Protein AF-A0A445MY16-F1 (afdb_monomer_lite)

InterPro domains:
  IPR006531 Gp5/Type VI secretion system Vgr protein, OB-fold domain [PF04717] (22-98)

Foldseek 3Di:
DVVVVVVVVCVLCVQFAADWAKWFFAAQPDPVPQLWTWIDGCVRQRDDPVSTADGAHEPFPDDDDPPDGDRDRDDGGFIWIWGADSRDRNHIHTYDGAADCDPRRDDDPQQVDDDPDQPAPPQVLVVLPDDDPVSCVVCVVPVPDGNGHDRQKDFPDADPLGFTWIFGPGAQFTKTWTADSLGWIWIWDWHWHNVLCVVPPPPCVVPDVVVPRGDDLPPTTVVSWIKTWTADSLRFIWMWIGHVLWTKTKGKDAGNVNQWIWIWMQTRRVLFGKTKTADTVNLWIWIQTPRQQFGKTWGAHNLGWIWIQTPHPLAGKTWTADSLGFIFICGPNVRDTDGGDPPDDDDDD

Structure (mmCIF, N/CA/C/O backbone):
data_AF-A0A445MY16-F1
#
_entry.id   AF-A0A445MY16-F1
#
loop_
_atom_site.group_PDB
_atom_site.id
_atom_site.type_symbol
_atom_site.label_atom_id
_atom_site.label_alt_id
_atom_site.label_comp_id
_atom_site.label_asym_id
_atom_site.label_entity_id
_atom_site.label_seq_id
_atom_site.pdbx_PDB_ins_code
_atom_site.Cartn_x
_atom_site.Cartn_y
_atom_site.Cartn_z
_atom_site.occupancy
_atom_site.B_iso_or_equiv
_atom_site.auth_seq_id
_atom_site.auth_comp_id
_atom_site.auth_asym_id
_atom_site.auth_atom_id
_atom_site.pdbx_PDB_model_num
ATOM 1 N N . MET A 1 1 ? 45.700 -21.034 -41.137 1.00 50.25 1 MET A N 1
ATOM 2 C CA . MET A 1 1 ? 44.529 -21.518 -40.365 1.00 50.25 1 MET A CA 1
ATOM 3 C C . MET A 1 1 ? 44.012 -20.450 -39.396 1.00 50.25 1 MET A C 1
ATOM 5 O O . MET A 1 1 ? 42.802 -20.292 -39.335 1.00 50.25 1 MET A O 1
ATOM 9 N N . ILE A 1 2 ? 44.896 -19.673 -38.745 1.00 52.19 2 ILE A N 1
ATOM 10 C CA . ILE A 1 2 ? 44.545 -18.493 -37.922 1.00 52.19 2 ILE A CA 1
ATOM 11 C C . ILE A 1 2 ? 43.947 -17.350 -38.777 1.00 52.19 2 ILE A C 1
ATOM 13 O O . ILE A 1 2 ? 42.830 -16.927 -38.519 1.00 52.19 2 ILE A O 1
ATOM 17 N N . GLU A 1 3 ? 44.578 -16.974 -39.898 1.00 54.28 3 GLU A N 1
ATOM 18 C CA . GLU A 1 3 ? 44.080 -15.890 -40.782 1.00 54.28 3 GLU A CA 1
ATOM 19 C C . GLU A 1 3 ? 42.676 -16.135 -41.371 1.00 54.28 3 GLU A C 1
ATOM 21 O O . GLU A 1 3 ? 41.903 -15.205 -41.577 1.00 54.28 3 GLU A O 1
ATOM 26 N N . THR A 1 4 ? 42.310 -17.393 -41.635 1.00 55.84 4 THR A N 1
ATOM 27 C CA . THR A 1 4 ? 40.966 -17.773 -42.107 1.00 55.84 4 THR A CA 1
ATOM 28 C C . THR A 1 4 ? 39.905 -17.689 -41.013 1.00 55.84 4 THR A C 1
ATOM 30 O O . THR A 1 4 ? 38.757 -17.384 -41.326 1.00 55.84 4 THR A O 1
ATOM 33 N N . GLN A 1 5 ? 40.270 -17.946 -39.752 1.00 56.00 5 GLN A N 1
ATOM 34 C CA . GLN A 1 5 ? 39.369 -17.761 -38.613 1.00 56.00 5 GLN A CA 1
ATOM 35 C C . GLN A 1 5 ? 39.136 -16.274 -38.342 1.00 56.00 5 GLN A C 1
ATOM 37 O O . GLN A 1 5 ? 37.988 -15.886 -38.152 1.00 56.00 5 GLN A O 1
ATOM 42 N N . ASP A 1 6 ? 40.180 -15.448 -38.423 1.00 60.00 6 ASP A N 1
ATOM 43 C CA . ASP A 1 6 ? 40.074 -13.998 -38.224 1.00 60.00 6 ASP A CA 1
ATOM 44 C C . ASP A 1 6 ? 39.240 -13.331 -39.326 1.00 60.00 6 ASP A C 1
ATOM 46 O O . ASP A 1 6 ? 38.353 -12.536 -39.031 1.00 60.00 6 ASP A O 1
ATOM 50 N N . ARG A 1 7 ? 39.399 -13.740 -40.593 1.00 57.53 7 ARG A N 1
ATOM 51 C CA . ARG A 1 7 ? 38.556 -13.238 -41.696 1.00 57.53 7 ARG A CA 1
ATOM 52 C C . ARG A 1 7 ? 37.089 -13.656 -41.574 1.00 57.53 7 ARG A C 1
ATOM 54 O O . ARG A 1 7 ? 36.195 -12.866 -41.862 1.00 57.53 7 ARG A O 1
ATOM 61 N N . GLN A 1 8 ? 36.829 -14.899 -41.162 1.00 59.56 8 GLN A N 1
ATOM 62 C CA . GLN A 1 8 ? 35.465 -15.378 -40.895 1.00 59.56 8 GLN A CA 1
ATOM 63 C C . GLN A 1 8 ? 34.846 -14.678 -39.680 1.00 59.56 8 GLN A C 1
ATOM 65 O O . GLN A 1 8 ? 33.635 -14.466 -39.645 1.00 59.56 8 GLN A O 1
ATOM 70 N N . HIS A 1 9 ? 35.669 -14.304 -38.699 1.00 60.53 9 HIS A N 1
ATOM 71 C CA . HIS A 1 9 ? 35.263 -13.481 -37.572 1.00 60.53 9 HIS A CA 1
ATOM 72 C C . HIS A 1 9 ? 34.883 -12.080 -38.069 1.00 60.53 9 HIS A C 1
ATOM 74 O O . HIS A 1 9 ? 33.725 -11.699 -37.957 1.00 60.53 9 HIS A O 1
ATOM 80 N N . GLU A 1 10 ? 35.784 -11.353 -38.727 1.00 62.84 10 GLU A N 1
ATOM 81 C CA . GLU A 1 10 ? 35.527 -9.999 -39.242 1.00 62.84 10 GLU A CA 1
ATOM 82 C C . GLU A 1 10 ? 34.292 -9.911 -40.152 1.00 62.84 10 GLU A C 1
ATOM 84 O O . GLU A 1 10 ? 33.485 -8.992 -40.001 1.00 62.84 10 GLU A O 1
ATOM 89 N N . GLU A 1 11 ? 34.074 -10.880 -41.048 1.00 62.28 11 GLU A N 1
ATOM 90 C CA . GLU A 1 11 ? 32.871 -10.907 -41.891 1.00 62.28 11 GLU A CA 1
ATOM 91 C C . GLU A 1 11 ? 31.580 -11.166 -41.103 1.00 62.28 11 GLU A C 1
ATOM 93 O O . GLU A 1 11 ? 30.533 -10.623 -41.459 1.00 62.28 11 GLU A O 1
ATOM 98 N N . ARG A 1 12 ? 31.636 -11.931 -40.004 1.00 60.59 12 ARG A N 1
ATOM 99 C CA . ARG A 1 12 ? 30.476 -12.193 -39.136 1.00 60.59 12 ARG A CA 1
ATOM 100 C C . ARG A 1 12 ? 30.028 -10.948 -38.365 1.00 60.59 12 ARG A C 1
ATOM 102 O O . ARG A 1 12 ? 28.832 -10.802 -38.122 1.00 60.59 12 ARG A O 1
ATOM 109 N N . TYR A 1 13 ? 30.963 -10.067 -37.999 1.00 61.78 13 TYR A N 1
ATOM 110 C CA . TYR A 1 13 ? 30.696 -8.824 -37.257 1.00 61.78 13 TYR A CA 1
ATOM 111 C C . TYR A 1 13 ? 30.491 -7.603 -38.169 1.00 61.78 13 TYR A C 1
ATOM 113 O O . TYR A 1 13 ? 30.047 -6.549 -37.710 1.00 61.78 13 TYR A O 1
ATOM 121 N N . LYS A 1 14 ? 30.762 -7.733 -39.472 1.00 69.94 14 LYS A N 1
ATOM 122 C CA . LYS A 1 14 ? 30.537 -6.670 -40.453 1.00 69.94 14 LYS A CA 1
ATOM 123 C C . LYS A 1 14 ? 29.047 -6.313 -40.507 1.00 69.94 14 LYS A C 1
ATOM 125 O O . LYS A 1 14 ? 28.197 -7.180 -40.695 1.00 69.94 14 LYS A O 1
ATOM 130 N N . ASN A 1 15 ? 28.733 -5.025 -40.354 1.00 77.75 15 ASN A N 1
ATOM 131 C CA . ASN A 1 15 ? 27.366 -4.481 -40.322 1.00 77.75 15 ASN A CA 1
ATOM 132 C C . ASN A 1 15 ? 26.483 -5.016 -39.177 1.00 77.75 15 ASN A C 1
ATOM 134 O O . ASN A 1 15 ? 25.260 -5.069 -39.316 1.00 77.75 15 ASN A O 1
ATOM 138 N N . ARG A 1 16 ? 27.085 -5.417 -38.053 1.00 88.19 16 ARG A N 1
ATOM 139 C CA . ARG A 1 16 ? 26.358 -5.831 -36.850 1.00 88.19 16 ARG A CA 1
ATOM 140 C C . ARG A 1 16 ? 26.477 -4.790 -35.744 1.00 88.19 16 ARG A C 1
ATOM 142 O O . ARG A 1 16 ? 27.540 -4.213 -35.534 1.00 88.19 16 ARG A O 1
ATOM 149 N N . TRP A 1 17 ? 25.384 -4.601 -35.017 1.00 90.31 17 TRP A N 1
ATOM 150 C CA . TRP A 1 17 ? 25.254 -3.623 -33.942 1.00 90.31 17 TRP A CA 1
ATOM 151 C C . TRP A 1 17 ? 25.079 -4.348 -32.613 1.00 90.31 17 TRP A C 1
ATOM 153 O O . TRP A 1 17 ? 23.976 -4.741 -32.239 1.00 90.31 17 TRP A O 1
ATOM 163 N N . TYR A 1 18 ? 26.194 -4.586 -31.928 1.00 91.31 18 TYR A N 1
ATOM 164 C CA . TYR A 1 18 ? 26.208 -5.268 -30.638 1.00 91.31 18 TYR A CA 1
ATOM 165 C C . TYR A 1 18 ? 26.202 -4.276 -29.476 1.00 91.31 18 TYR A C 1
ATOM 167 O O . TYR A 1 18 ? 26.899 -3.263 -29.503 1.00 91.31 18 TYR A O 1
ATOM 175 N N . GLY A 1 19 ? 25.475 -4.630 -28.417 1.00 93.31 19 GLY A N 1
ATOM 176 C CA . GLY A 1 19 ? 25.375 -3.844 -27.191 1.00 93.31 19 GLY A CA 1
ATOM 177 C C . GLY A 1 19 ? 24.012 -3.177 -27.030 1.00 93.31 19 GLY A C 1
ATOM 178 O O . GLY A 1 19 ? 23.063 -3.494 -27.743 1.00 93.31 19 GLY A O 1
ATOM 179 N N . LYS A 1 20 ? 23.932 -2.265 -26.056 1.00 96.69 20 LYS A N 1
ATOM 180 C CA . LYS A 1 20 ? 22.721 -1.508 -25.732 1.00 96.69 20 LYS A CA 1
ATOM 181 C C . LYS A 1 20 ? 22.831 -0.085 -26.261 1.00 96.69 20 LYS A C 1
ATOM 183 O O . LYS A 1 20 ? 23.813 0.609 -25.996 1.00 96.69 20 LYS A O 1
ATOM 188 N N . TYR A 1 21 ? 21.791 0.366 -26.944 1.00 96.88 21 TYR A N 1
ATOM 189 C CA . TYR A 1 21 ? 21.704 1.697 -27.531 1.00 96.88 21 TYR A CA 1
ATOM 190 C C . TYR A 1 21 ? 20.602 2.490 -26.844 1.00 96.88 21 TYR A C 1
ATOM 192 O O . TYR A 1 21 ? 19.528 1.959 -26.569 1.00 96.88 21 TYR A O 1
ATOM 200 N N . ARG A 1 22 ? 20.850 3.768 -26.540 1.00 96.38 22 ARG A N 1
ATOM 201 C CA . ARG A 1 22 ? 19.787 4.631 -26.015 1.00 96.38 22 ARG A CA 1
ATOM 202 C C . ARG A 1 22 ? 18.741 4.839 -27.096 1.00 96.38 22 ARG A C 1
ATOM 204 O O . ARG A 1 22 ? 19.078 5.255 -28.205 1.00 96.38 22 ARG A O 1
ATOM 211 N N . ALA A 1 23 ? 17.497 4.579 -26.739 1.00 96.81 23 ALA A N 1
ATOM 212 C CA . ALA A 1 23 ? 16.364 4.749 -27.613 1.00 96.81 23 ALA A CA 1
ATOM 213 C C . ALA A 1 23 ? 15.205 5.423 -26.886 1.00 96.81 23 ALA A C 1
ATOM 215 O O . ALA A 1 23 ? 15.151 5.465 -25.652 1.00 96.81 23 ALA A O 1
ATOM 216 N N . PHE A 1 24 ? 14.278 5.938 -27.680 1.00 96.88 24 PHE A N 1
ATOM 217 C CA . PHE A 1 24 ? 13.031 6.506 -27.202 1.00 96.88 24 PHE A CA 1
ATOM 218 C C . PHE A 1 24 ? 11.869 5.746 -27.814 1.00 96.88 24 PHE A C 1
ATOM 220 O O . PHE A 1 24 ? 11.851 5.507 -29.022 1.00 96.88 24 PHE A O 1
ATOM 227 N N . LEU A 1 25 ? 10.895 5.392 -26.987 1.00 96.75 25 LEU A N 1
ATOM 228 C CA . LEU A 1 25 ? 9.656 4.795 -27.448 1.00 96.75 25 LEU A CA 1
ATOM 229 C C . LEU A 1 25 ? 8.869 5.839 -28.245 1.00 96.75 25 LEU A C 1
ATOM 231 O O . LEU A 1 25 ? 8.728 6.988 -27.818 1.00 96.75 25 LEU A O 1
ATOM 235 N N . ARG A 1 26 ? 8.390 5.454 -29.425 1.00 97.06 26 ARG A N 1
ATOM 236 C CA . ARG A 1 26 ? 7.649 6.337 -30.334 1.00 97.06 26 ARG A CA 1
ATOM 237 C C . ARG A 1 26 ? 6.277 5.821 -30.734 1.00 97.06 26 ARG A C 1
ATOM 239 O O . ARG A 1 26 ? 5.434 6.613 -31.122 1.00 97.06 26 ARG A O 1
ATOM 246 N N . ASP A 1 27 ? 6.054 4.516 -30.647 1.00 96.94 27 ASP A N 1
ATOM 247 C CA . ASP A 1 27 ? 4.734 3.927 -30.849 1.00 96.94 27 ASP A CA 1
ATOM 248 C C . ASP A 1 27 ? 4.638 2.619 -30.064 1.00 96.94 27 ASP A C 1
ATOM 250 O O . ASP A 1 27 ? 5.473 1.731 -30.244 1.00 96.94 27 ASP A O 1
ATOM 254 N N . ASN A 1 28 ? 3.645 2.509 -29.186 1.00 96.38 28 ASN A N 1
ATOM 255 C CA . ASN A 1 28 ? 3.337 1.297 -28.423 1.00 96.38 28 ASN A CA 1
ATOM 256 C C . ASN A 1 28 ? 2.004 0.656 -28.850 1.00 96.38 28 ASN A C 1
ATOM 258 O O . ASN A 1 28 ? 1.553 -0.298 -28.214 1.00 96.38 28 ASN A O 1
ATOM 262 N N . ASN A 1 29 ? 1.374 1.132 -29.932 1.00 96.69 29 ASN A N 1
ATOM 263 C CA . ASN A 1 29 ? 0.116 0.590 -30.446 1.00 96.69 29 ASN A CA 1
ATOM 264 C C . ASN A 1 29 ? 0.350 -0.670 -31.292 1.00 96.69 29 ASN A C 1
ATOM 266 O O . ASN A 1 29 ? 0.018 -0.708 -32.477 1.00 96.69 29 ASN A O 1
ATOM 270 N N . ASP A 1 30 ? 0.936 -1.703 -30.684 1.00 96.94 30 ASP A N 1
ATOM 271 C CA . ASP A 1 30 ? 1.232 -2.976 -31.341 1.00 96.94 30 ASP A CA 1
ATOM 272 C C . ASP A 1 30 ? -0.051 -3.665 -31.851 1.00 96.94 30 ASP A C 1
ATOM 274 O O . ASP A 1 30 ? -0.871 -4.110 -31.036 1.00 96.94 30 ASP A O 1
ATOM 278 N N . PRO A 1 31 ? -0.222 -3.839 -33.177 1.00 96.25 31 PRO A N 1
ATOM 279 C CA . PRO A 1 31 ? -1.390 -4.508 -33.742 1.00 96.25 31 PRO A CA 1
ATOM 280 C C . PRO A 1 31 ? -1.547 -5.963 -33.283 1.00 96.25 31 PRO A C 1
ATOM 282 O O . PRO A 1 31 ? -2.671 -6.459 -33.212 1.00 96.25 31 PRO A O 1
ATOM 285 N N . GLU A 1 32 ? -0.444 -6.645 -32.955 1.00 96.69 32 GLU A N 1
ATOM 286 C CA . GLU A 1 32 ? -0.461 -8.040 -32.488 1.00 96.69 32 GLU A CA 1
ATOM 287 C C . GLU A 1 32 ? -0.572 -8.157 -30.965 1.00 96.69 32 GLU A C 1
ATOM 289 O O . GLU A 1 32 ? -0.758 -9.259 -30.455 1.00 96.69 32 GLU A O 1
ATOM 294 N N . ARG A 1 33 ? -0.520 -7.034 -30.231 1.00 94.56 33 ARG A N 1
ATOM 295 C CA . ARG A 1 33 ? -0.646 -6.989 -28.763 1.00 94.56 33 ARG A CA 1
ATOM 296 C C . ARG A 1 33 ? 0.383 -7.862 -28.033 1.00 94.56 33 ARG A C 1
ATOM 298 O O . ARG A 1 33 ? 0.096 -8.409 -26.973 1.00 94.56 33 ARG A O 1
ATOM 305 N N . LEU A 1 34 ? 1.592 -7.958 -28.582 1.00 95.25 34 LEU A N 1
ATOM 306 C CA . LEU A 1 34 ? 2.708 -8.718 -28.016 1.00 95.25 34 LEU A CA 1
ATOM 307 C C . LEU A 1 34 ? 3.624 -7.846 -27.144 1.00 95.25 34 LEU A C 1
ATOM 309 O O . LEU A 1 34 ? 4.620 -8.332 -26.618 1.00 95.25 34 LEU A O 1
ATOM 313 N N . GLY A 1 35 ? 3.297 -6.560 -26.984 1.00 95.75 35 GLY A N 1
ATOM 314 C CA . GLY A 1 35 ? 4.114 -5.592 -26.249 1.00 95.75 35 GLY A CA 1
ATOM 315 C C . GLY A 1 35 ? 5.283 -5.052 -27.070 1.00 95.75 35 GLY A C 1
ATOM 316 O O . GLY A 1 35 ? 6.259 -4.549 -26.507 1.00 95.75 35 GLY A O 1
ATOM 317 N N . ARG A 1 36 ? 5.211 -5.168 -28.402 1.00 97.75 36 ARG A N 1
ATOM 318 C CA . ARG A 1 36 ? 6.230 -4.609 -29.289 1.00 97.75 36 ARG A CA 1
ATOM 319 C C . ARG A 1 36 ? 6.107 -3.093 -29.359 1.00 97.75 36 ARG A C 1
ATOM 321 O O . ARG A 1 36 ? 5.021 -2.542 -29.213 1.00 97.75 36 ARG A O 1
ATOM 328 N N . CYS A 1 37 ? 7.221 -2.416 -29.608 1.00 97.81 37 CYS A N 1
ATOM 329 C CA . CYS A 1 37 ? 7.254 -0.956 -29.706 1.00 97.81 37 CYS A CA 1
ATOM 330 C C . CYS A 1 37 ? 8.083 -0.498 -30.903 1.00 97.81 37 CYS A C 1
ATOM 332 O O . CYS A 1 37 ? 9.063 -1.148 -31.257 1.00 97.81 37 CYS A O 1
ATOM 334 N N . ARG A 1 38 ? 7.749 0.645 -31.502 1.00 97.81 38 ARG A N 1
ATOM 335 C CA . ARG A 1 38 ? 8.658 1.333 -32.429 1.00 97.81 38 ARG A CA 1
ATOM 336 C C . ARG A 1 38 ? 9.563 2.271 -31.658 1.00 97.81 38 ARG A C 1
ATOM 338 O O . ARG A 1 38 ? 9.100 3.031 -30.801 1.00 97.81 38 ARG A O 1
ATOM 345 N N . LEU A 1 39 ? 10.848 2.216 -31.976 1.00 98.06 39 LEU A N 1
ATOM 346 C CA . LEU A 1 39 ? 11.886 2.951 -31.275 1.00 98.06 39 LEU A CA 1
ATOM 347 C C . LEU A 1 39 ? 12.546 3.960 -32.209 1.00 98.06 39 LEU A C 1
ATOM 349 O O . LEU A 1 39 ? 12.853 3.653 -33.357 1.00 98.06 39 LEU A O 1
ATOM 353 N N . GLU A 1 40 ? 12.851 5.141 -31.690 1.00 97.69 40 GLU A N 1
ATOM 354 C CA . GLU A 1 40 ? 13.848 6.024 -32.288 1.00 97.69 40 GLU A CA 1
ATOM 355 C C . GLU A 1 40 ? 15.206 5.715 -31.657 1.00 97.69 40 GLU A C 1
ATOM 357 O O . GLU A 1 40 ? 15.359 5.835 -30.438 1.00 97.69 40 GLU A O 1
ATOM 362 N N . ILE A 1 41 ? 16.183 5.309 -32.474 1.00 97.38 41 ILE A N 1
ATOM 363 C CA . ILE A 1 41 ? 17.521 4.888 -32.029 1.00 97.38 41 ILE A CA 1
ATOM 364 C C . ILE A 1 41 ? 18.570 5.794 -32.699 1.00 97.38 41 ILE A C 1
ATOM 366 O O . ILE A 1 41 ? 19.156 5.404 -33.716 1.00 97.38 41 ILE A O 1
ATOM 370 N N . PRO A 1 42 ? 18.848 6.996 -32.149 1.00 95.88 42 PRO A N 1
ATOM 371 C CA . PRO A 1 42 ? 19.635 8.021 -32.840 1.00 95.88 42 PRO A CA 1
ATOM 372 C C . PRO A 1 42 ? 21.023 7.563 -33.291 1.00 95.88 42 PRO A C 1
ATOM 374 O O . PRO A 1 42 ? 21.490 7.955 -34.355 1.00 95.88 42 PRO A O 1
ATOM 377 N N . ALA A 1 43 ? 21.679 6.712 -32.498 1.00 94.62 43 ALA A N 1
ATOM 378 C CA . ALA A 1 43 ? 23.032 6.238 -32.780 1.00 94.62 43 ALA A CA 1
ATOM 379 C C . ALA A 1 43 ? 23.116 5.181 -33.900 1.00 94.62 43 ALA A C 1
ATOM 381 O O . ALA A 1 43 ? 24.218 4.898 -34.361 1.00 94.62 43 ALA A O 1
ATOM 382 N N . VAL A 1 44 ? 21.989 4.577 -34.302 1.00 93.88 44 VAL A N 1
ATOM 383 C CA . VAL A 1 44 ? 21.961 3.433 -35.236 1.00 93.88 44 VAL A CA 1
ATOM 384 C C . VAL A 1 44 ? 21.109 3.728 -36.465 1.00 93.88 44 VAL A C 1
ATOM 386 O O . VAL A 1 44 ? 21.578 3.566 -37.586 1.00 93.88 44 VAL A O 1
ATOM 389 N N . LEU A 1 45 ? 19.869 4.171 -36.255 1.00 93.62 45 LEU A N 1
ATOM 390 C CA . LEU A 1 45 ? 18.902 4.446 -37.321 1.00 93.62 45 LEU A CA 1
ATOM 391 C C . LEU A 1 45 ? 18.811 5.935 -37.672 1.00 93.62 45 LEU A C 1
ATOM 393 O O . LEU A 1 45 ? 18.293 6.287 -38.725 1.00 93.62 45 LEU A O 1
ATOM 397 N N . GLY A 1 46 ? 19.337 6.809 -36.813 1.00 93.00 46 GLY A N 1
ATOM 398 C CA . GLY A 1 46 ? 19.143 8.250 -36.912 1.00 93.00 46 GLY A CA 1
ATOM 399 C C . GLY A 1 46 ? 17.873 8.721 -36.204 1.00 93.00 46 GLY A C 1
ATOM 400 O O . GLY A 1 46 ? 17.241 7.999 -35.433 1.00 93.00 46 GLY A O 1
ATOM 401 N N . THR A 1 47 ? 17.543 9.988 -36.421 1.00 94.50 47 THR A N 1
ATOM 402 C CA . THR A 1 47 ? 16.410 10.687 -35.800 1.00 94.50 47 THR A CA 1
ATOM 403 C C . THR A 1 47 ? 15.331 10.952 -36.840 1.00 94.50 47 THR A C 1
ATOM 405 O O . THR A 1 47 ? 15.664 11.137 -38.007 1.00 94.50 47 THR A O 1
ATOM 408 N N . GLY A 1 48 ? 14.068 11.051 -36.429 1.00 92.44 48 GLY A N 1
ATOM 409 C CA . GLY A 1 48 ? 12.951 11.312 -37.346 1.00 92.44 48 GLY A CA 1
ATOM 410 C C . GLY A 1 48 ? 12.038 10.103 -37.531 1.00 92.44 48 GLY A C 1
ATOM 411 O O . GLY A 1 48 ? 12.423 8.965 -37.266 1.00 92.44 48 GLY A O 1
ATOM 412 N N . LYS A 1 49 ? 10.795 10.357 -37.948 1.00 92.75 49 LYS A N 1
ATOM 413 C CA . LYS A 1 49 ? 9.724 9.347 -38.023 1.00 92.75 49 LYS A CA 1
ATOM 414 C C . LYS A 1 49 ? 9.996 8.266 -39.068 1.00 92.75 49 LYS A C 1
ATOM 416 O O . LYS A 1 49 ? 9.608 7.116 -38.898 1.00 92.75 49 LYS A O 1
ATOM 421 N N . GLU A 1 50 ? 10.672 8.646 -40.138 1.00 93.75 50 GLU A N 1
ATOM 422 C CA . GLU A 1 50 ? 11.153 7.780 -41.208 1.00 93.75 50 GLU A CA 1
ATOM 423 C C . GLU A 1 50 ? 12.251 6.807 -40.755 1.00 93.75 50 GLU A C 1
ATOM 425 O O . GLU A 1 50 ? 12.445 5.780 -41.396 1.00 93.75 50 GLU A O 1
ATOM 430 N N . ASN A 1 51 ? 12.922 7.113 -39.640 1.00 94.25 51 ASN A N 1
ATOM 431 C CA . ASN A 1 51 ? 14.031 6.346 -39.072 1.00 94.25 51 ASN A CA 1
ATOM 432 C C . ASN A 1 51 ? 13.621 5.542 -37.827 1.00 94.25 51 ASN A C 1
ATOM 434 O O . ASN A 1 51 ? 14.473 5.048 -37.087 1.00 94.25 51 ASN A O 1
ATOM 438 N N . TRP A 1 52 ? 12.320 5.430 -37.549 1.00 97.12 52 TRP A N 1
ATOM 439 C CA . TRP A 1 52 ? 11.845 4.551 -36.485 1.00 97.12 52 TRP A CA 1
ATOM 440 C C . TRP A 1 52 ? 12.124 3.094 -36.843 1.00 97.12 52 TRP A C 1
ATOM 442 O O . TRP A 1 52 ? 12.040 2.694 -38.004 1.00 97.12 52 TRP A O 1
ATOM 452 N N . SER A 1 53 ? 12.448 2.298 -35.830 1.00 96.69 53 SER A N 1
ATOM 453 C CA . SER A 1 53 ? 12.674 0.871 -35.998 1.00 96.69 53 SER A CA 1
ATOM 454 C C . SER A 1 53 ? 11.410 0.152 -36.475 1.00 96.69 53 SER A C 1
ATOM 456 O O . SER A 1 53 ? 10.283 0.622 -36.277 1.00 96.69 53 SER A O 1
ATOM 458 N N . ASP A 1 54 ? 11.596 -1.061 -36.995 1.00 95.88 54 ASP A N 1
ATOM 459 C CA . ASP A 1 54 ? 10.527 -2.057 -37.001 1.00 95.88 54 ASP A CA 1
ATOM 460 C C . ASP A 1 54 ? 10.029 -2.334 -35.568 1.00 95.88 54 ASP A C 1
ATOM 462 O O . ASP A 1 54 ? 10.603 -1.860 -34.579 1.00 95.88 54 ASP A O 1
ATOM 466 N N . TRP A 1 55 ? 8.936 -3.088 -35.447 1.00 97.69 55 TRP A N 1
ATOM 467 C CA . TRP A 1 55 ? 8.370 -3.477 -34.156 1.00 97.69 55 TRP A CA 1
ATOM 468 C C . TRP A 1 55 ? 9.399 -4.237 -33.314 1.00 97.69 55 TRP A C 1
ATOM 470 O O . TRP A 1 55 ? 9.687 -5.405 -33.564 1.00 97.69 55 TRP A O 1
ATOM 480 N N . ALA A 1 56 ? 9.941 -3.558 -32.307 1.00 98.12 56 ALA A N 1
ATOM 481 C CA . ALA A 1 56 ? 10.934 -4.098 -31.403 1.00 98.12 56 ALA A CA 1
ATOM 482 C C . ALA A 1 56 ? 10.286 -5.025 -30.386 1.00 98.12 56 ALA A C 1
ATOM 484 O O . ALA A 1 56 ? 9.308 -4.645 -29.740 1.00 98.12 56 ALA A O 1
ATOM 485 N N . TRP A 1 57 ? 10.844 -6.220 -30.224 1.00 97.62 57 TRP A N 1
ATOM 486 C CA . TRP A 1 57 ? 10.347 -7.210 -29.276 1.00 97.62 57 TRP A CA 1
ATOM 487 C C . TRP A 1 57 ? 10.656 -6.814 -27.829 1.00 97.62 57 TRP A C 1
ATOM 489 O O . TRP A 1 57 ? 11.735 -6.283 -27.559 1.00 97.62 57 TRP A O 1
ATOM 499 N N . PRO A 1 58 ? 9.742 -7.061 -26.877 1.00 97.00 58 PRO A N 1
ATOM 500 C CA . PRO A 1 58 ? 10.024 -6.823 -25.471 1.00 97.00 58 PRO A CA 1
ATOM 501 C C . PRO A 1 58 ? 10.964 -7.889 -24.903 1.00 97.00 58 PRO A C 1
ATOM 503 O O . PRO A 1 58 ? 10.755 -9.087 -25.080 1.00 97.00 58 PRO A O 1
ATOM 506 N N . CYS A 1 59 ? 11.948 -7.462 -24.117 1.00 96.25 59 CYS A N 1
ATOM 507 C CA . CYS A 1 59 ? 12.722 -8.345 -23.247 1.00 96.25 59 CYS A CA 1
ATOM 508 C C . CYS A 1 59 ? 12.177 -8.272 -21.809 1.00 96.25 59 CYS A C 1
ATOM 510 O O . CYS A 1 59 ? 12.798 -7.677 -20.923 1.00 96.25 59 CYS A O 1
ATOM 512 N N . PHE A 1 60 ? 10.983 -8.830 -21.576 1.00 95.44 60 PHE A N 1
ATOM 513 C CA . PHE A 1 60 ? 10.368 -8.858 -20.244 1.00 95.44 60 PHE A CA 1
ATOM 514 C C . PHE A 1 60 ? 11.144 -9.749 -19.261 1.00 95.44 60 PHE A C 1
ATOM 516 O O . PHE A 1 60 ? 11.757 -10.743 -19.641 1.00 95.44 60 PHE A O 1
ATOM 523 N N . ALA A 1 61 ? 11.101 -9.399 -17.972 1.00 94.75 61 ALA A N 1
ATOM 524 C CA . ALA A 1 61 ? 11.907 -10.052 -16.937 1.00 94.75 61 ALA A CA 1
ATOM 525 C C . ALA A 1 61 ? 11.415 -11.455 -16.531 1.00 94.75 61 ALA A C 1
ATOM 527 O O . ALA A 1 61 ? 12.188 -12.240 -15.985 1.00 94.75 61 ALA A O 1
ATOM 528 N N . TYR A 1 62 ? 10.133 -11.762 -16.741 1.00 95.44 62 TYR A N 1
ATOM 529 C CA . TYR A 1 62 ? 9.516 -13.030 -16.353 1.00 95.44 62 TYR A CA 1
ATOM 530 C C . TYR A 1 62 ? 8.269 -13.295 -17.202 1.00 95.44 62 TYR A C 1
ATOM 532 O O . TYR A 1 62 ? 7.499 -12.369 -17.459 1.00 95.44 62 TYR A O 1
ATOM 540 N N . GLY A 1 63 ? 8.050 -14.546 -17.606 1.00 94.06 63 GLY A N 1
ATOM 541 C CA . GLY A 1 63 ? 6.897 -14.975 -18.401 1.00 94.06 63 GLY A CA 1
ATOM 542 C C . GLY A 1 63 ? 7.274 -15.993 -19.477 1.00 94.06 63 GLY A C 1
ATOM 543 O O . GLY A 1 63 ? 8.345 -16.594 -19.414 1.00 94.06 63 GLY A O 1
ATOM 544 N N . GLY A 1 64 ? 6.390 -16.176 -20.461 1.00 90.00 64 GLY A N 1
ATOM 545 C CA . GLY A 1 64 ? 6.627 -17.025 -21.639 1.00 90.00 64 GLY A CA 1
ATOM 546 C C . GLY A 1 64 ? 5.964 -18.405 -21.598 1.00 90.00 64 GLY A C 1
ATOM 547 O O . GLY A 1 64 ? 5.947 -19.086 -22.620 1.00 90.00 64 GLY A O 1
ATOM 548 N N . ASN A 1 65 ? 5.369 -18.786 -20.464 1.00 96.06 65 ASN A N 1
ATOM 549 C CA . ASN A 1 65 ? 4.449 -19.924 -20.378 1.00 96.06 65 ASN A CA 1
ATOM 550 C C . ASN A 1 65 ? 2.999 -19.434 -20.249 1.00 96.06 65 ASN A C 1
ATOM 552 O O . ASN A 1 65 ? 2.742 -18.239 -20.098 1.00 96.06 65 ASN A O 1
ATOM 556 N N . GLU A 1 66 ? 2.058 -20.372 -20.303 1.00 96.25 66 GLU A N 1
ATOM 557 C CA . GLU A 1 66 ? 0.627 -20.107 -20.157 1.00 96.25 66 GLU A CA 1
ATOM 558 C C . GLU A 1 66 ? 0.307 -19.412 -18.821 1.00 96.25 66 GLU A C 1
ATOM 560 O O . GLU A 1 66 ? 0.734 -19.867 -17.762 1.00 96.25 66 GLU A O 1
ATOM 565 N N . ASP A 1 67 ? -0.430 -18.298 -18.904 1.00 94.06 67 ASP A N 1
ATOM 566 C CA . ASP A 1 67 ? -0.983 -17.530 -17.776 1.00 94.06 67 ASP A CA 1
ATOM 567 C C . ASP A 1 67 ? 0.033 -17.090 -16.697 1.00 94.06 67 ASP A C 1
ATOM 569 O O . ASP A 1 67 ? -0.287 -16.968 -15.515 1.00 94.06 67 ASP A O 1
ATOM 573 N N . ILE A 1 68 ? 1.288 -16.829 -17.091 1.00 95.19 68 ILE A N 1
ATOM 574 C CA . ILE A 1 68 ? 2.317 -16.284 -16.194 1.00 95.19 68 ILE A CA 1
ATOM 575 C C . ILE A 1 68 ? 3.130 -15.170 -16.860 1.00 95.19 68 ILE A C 1
ATOM 577 O O . ILE A 1 68 ? 3.461 -15.234 -18.044 1.00 95.19 68 ILE A O 1
ATOM 581 N N . GLY A 1 69 ? 3.552 -14.177 -16.077 1.00 93.44 69 GLY A N 1
ATOM 582 C CA . GLY A 1 69 ? 4.558 -13.214 -16.520 1.00 93.44 69 GLY A CA 1
ATOM 583 C C . GLY A 1 69 ? 4.385 -11.805 -15.977 1.00 93.44 69 GLY A C 1
ATOM 584 O O . GLY A 1 69 ? 3.487 -11.510 -15.193 1.00 93.44 69 GLY A O 1
ATOM 585 N N . VAL A 1 70 ? 5.282 -10.932 -16.424 1.00 94.75 70 VAL A N 1
ATOM 586 C CA . VAL A 1 70 ? 5.219 -9.483 -16.251 1.00 94.75 70 VAL A CA 1
ATOM 587 C C . VAL A 1 70 ? 5.003 -8.863 -17.624 1.00 94.75 70 VAL A C 1
ATOM 589 O O . VAL A 1 70 ? 5.798 -9.086 -18.533 1.00 94.75 70 VAL A O 1
ATOM 592 N N . PHE A 1 71 ? 3.951 -8.060 -17.760 1.00 95.06 71 PHE A N 1
ATOM 593 C CA . PHE A 1 71 ? 3.624 -7.352 -18.994 1.00 95.06 71 PHE A CA 1
ATOM 594 C C . PHE A 1 71 ? 3.530 -5.852 -18.703 1.00 95.06 71 PHE A C 1
ATOM 596 O O . PHE A 1 71 ? 2.495 -5.351 -18.268 1.00 95.06 71 PHE A O 1
ATOM 603 N N . LEU A 1 72 ? 4.650 -5.147 -18.872 1.00 95.00 72 LEU A N 1
ATOM 604 C CA . LEU A 1 72 ? 4.796 -3.725 -18.544 1.00 95.00 72 LEU A CA 1
ATOM 605 C C . LEU A 1 72 ? 5.365 -2.985 -19.753 1.00 95.00 72 LEU A C 1
ATOM 607 O O . LEU A 1 72 ? 6.580 -2.864 -19.889 1.00 95.00 72 LEU A O 1
ATOM 611 N N . VAL A 1 73 ? 4.486 -2.538 -20.646 1.00 95.69 73 VAL A N 1
ATOM 612 C CA . VAL A 1 73 ? 4.860 -1.765 -21.838 1.00 95.69 73 VAL A CA 1
ATOM 613 C C . VAL A 1 73 ? 4.944 -0.282 -21.459 1.00 95.69 73 VAL A C 1
ATOM 615 O O . VAL A 1 73 ? 3.944 0.246 -20.972 1.00 95.69 73 VAL A O 1
ATOM 618 N N . PRO A 1 74 ? 6.090 0.393 -21.658 1.00 94.62 74 PRO A N 1
ATOM 619 C CA . PRO A 1 74 ? 6.209 1.816 -21.372 1.00 94.62 74 PRO A CA 1
ATOM 620 C C . PRO A 1 74 ? 5.344 2.683 -22.296 1.00 94.62 74 PRO A C 1
ATOM 622 O O . PRO A 1 74 ? 4.946 2.289 -23.397 1.00 94.62 74 PRO A O 1
ATOM 625 N N . GLU A 1 75 ? 5.077 3.899 -21.846 1.00 94.38 75 GLU A N 1
ATOM 626 C CA . GLU A 1 75 ? 4.328 4.903 -22.588 1.00 94.38 75 GLU A CA 1
ATOM 627 C C . GLU A 1 75 ? 5.161 5.526 -23.727 1.00 94.38 75 GLU A C 1
ATOM 629 O O . GLU A 1 75 ? 6.397 5.464 -23.749 1.00 94.38 75 GLU A O 1
ATOM 634 N N . GLU A 1 76 ? 4.484 6.137 -24.704 1.00 95.00 76 GLU A N 1
ATOM 635 C CA . GLU A 1 76 ? 5.152 6.884 -25.773 1.00 95.00 76 GLU A CA 1
ATOM 636 C C . GLU A 1 76 ? 6.040 7.993 -25.188 1.00 95.00 76 GLU A C 1
ATOM 638 O O . GLU A 1 76 ? 5.671 8.702 -24.255 1.00 95.00 76 GLU A O 1
ATOM 643 N N . GLY A 1 77 ? 7.245 8.138 -25.736 1.00 93.25 77 GLY A N 1
ATOM 644 C CA . GLY A 1 77 ? 8.256 9.073 -25.253 1.00 93.25 77 GLY A CA 1
ATOM 645 C C . GLY A 1 77 ? 9.192 8.495 -24.192 1.00 93.25 77 GLY A C 1
ATOM 646 O O . GLY A 1 77 ? 10.231 9.104 -23.940 1.00 93.25 77 GLY A O 1
ATOM 647 N N . ALA A 1 78 ? 8.897 7.324 -23.616 1.00 95.19 78 ALA A N 1
ATOM 648 C CA . ALA A 1 78 ? 9.745 6.702 -22.604 1.00 95.19 78 ALA A CA 1
ATOM 649 C C . ALA A 1 78 ? 11.170 6.401 -23.108 1.00 95.19 78 ALA A C 1
ATOM 651 O O . ALA A 1 78 ? 11.398 6.021 -24.258 1.00 95.19 78 ALA A O 1
ATOM 652 N N . SER A 1 79 ? 12.136 6.536 -22.202 1.00 96.69 79 SER A N 1
ATOM 653 C CA . SER A 1 79 ? 13.558 6.290 -22.441 1.00 96.69 79 SER A CA 1
ATOM 654 C C . SER A 1 79 ? 13.911 4.819 -22.188 1.00 96.69 79 SER A C 1
ATOM 656 O O . SER A 1 79 ? 13.978 4.393 -21.035 1.00 96.69 79 SER A O 1
ATOM 658 N N . VAL A 1 80 ? 14.168 4.047 -23.249 1.00 97.31 80 VAL A N 1
ATOM 659 C CA . VAL A 1 80 ? 14.425 2.590 -23.198 1.00 97.31 80 VAL A CA 1
ATOM 660 C C . VAL A 1 80 ? 15.786 2.223 -23.784 1.00 97.31 80 VAL A C 1
ATOM 662 O O . VAL A 1 80 ? 16.370 2.990 -24.557 1.00 97.31 80 VAL A O 1
ATOM 665 N N . TRP A 1 81 ? 16.321 1.053 -23.432 1.00 97.81 81 TRP A N 1
ATOM 666 C CA . TRP A 1 81 ? 17.456 0.500 -24.172 1.00 97.81 81 TRP A CA 1
ATOM 667 C C . TRP A 1 81 ? 16.959 -0.283 -25.379 1.00 97.81 81 TRP A C 1
ATOM 669 O O . TRP A 1 81 ? 16.028 -1.075 -25.266 1.00 97.81 81 TRP A O 1
ATOM 679 N N . ALA A 1 82 ? 17.603 -0.067 -26.520 1.00 98.06 82 ALA A N 1
ATOM 680 C CA . ALA A 1 82 ? 17.443 -0.874 -27.713 1.00 98.06 82 ALA A CA 1
ATOM 681 C C . ALA A 1 82 ? 18.612 -1.850 -27.860 1.00 98.06 82 ALA A C 1
ATOM 683 O O . ALA A 1 82 ? 19.770 -1.510 -27.604 1.00 98.06 82 ALA A O 1
ATOM 684 N N . GLU A 1 83 ? 18.290 -3.052 -28.307 1.00 98.06 83 GLU A N 1
ATOM 685 C CA . GLU A 1 83 ? 19.201 -4.133 -28.667 1.00 98.06 83 GLU A CA 1
ATOM 686 C C . GLU A 1 83 ? 18.750 -4.726 -30.003 1.00 98.06 83 GLU A C 1
ATOM 688 O O . GLU A 1 83 ? 17.693 -4.375 -30.524 1.00 98.06 83 GLU A O 1
ATOM 693 N N . PHE A 1 84 ? 19.553 -5.623 -30.568 1.00 97.25 84 PHE A N 1
ATOM 694 C CA . PHE A 1 84 ? 19.285 -6.219 -31.871 1.00 97.25 84 PHE A CA 1
ATOM 695 C C . PHE A 1 84 ? 19.601 -7.713 -31.840 1.00 97.25 84 PHE A C 1
ATOM 697 O O . PHE A 1 84 ? 20.717 -8.096 -31.469 1.00 97.25 84 PHE A O 1
ATOM 704 N N . GLU A 1 85 ? 18.661 -8.570 -32.246 1.00 95.81 85 GLU A N 1
ATOM 705 C CA . GLU A 1 85 ? 18.880 -10.019 -32.280 1.00 95.81 85 GLU A CA 1
ATOM 706 C C . GLU A 1 85 ? 20.057 -10.360 -33.196 1.00 95.81 85 GLU A C 1
ATOM 708 O O . GLU A 1 85 ? 20.089 -10.033 -34.385 1.00 95.81 85 GLU A O 1
ATOM 713 N N . GLY A 1 86 ? 21.098 -10.967 -32.620 1.00 92.06 86 GLY A N 1
ATOM 714 C CA . GLY A 1 86 ? 22.343 -11.247 -33.336 1.00 92.06 86 GLY A CA 1
ATOM 715 C C . GLY A 1 86 ? 23.033 -10.003 -33.917 1.00 92.06 86 GLY A C 1
ATOM 716 O O . GLY A 1 86 ? 23.834 -10.146 -34.844 1.00 92.06 86 GLY A O 1
ATOM 717 N N . GLY A 1 87 ? 22.726 -8.801 -33.419 1.00 93.00 87 GLY A N 1
ATOM 718 C CA . GLY A 1 87 ? 23.236 -7.526 -33.925 1.00 93.00 87 GLY A CA 1
ATOM 719 C C . GLY A 1 87 ? 22.599 -7.056 -35.239 1.00 93.00 87 GLY A C 1
ATOM 720 O O . GLY A 1 87 ? 23.186 -6.219 -35.923 1.00 93.00 87 GLY A O 1
ATOM 721 N N . ILE A 1 88 ? 21.455 -7.618 -35.643 1.00 92.88 88 ILE A N 1
ATOM 722 C CA . ILE A 1 88 ? 20.758 -7.279 -36.893 1.00 92.88 88 ILE A CA 1
ATOM 723 C C . ILE A 1 88 ? 19.738 -6.171 -36.639 1.00 92.88 88 ILE A C 1
ATOM 725 O O . ILE A 1 88 ? 18.771 -6.372 -35.912 1.00 92.88 88 ILE A O 1
ATOM 729 N N . VAL A 1 89 ? 19.906 -5.029 -37.304 1.00 92.50 89 VAL A N 1
ATOM 730 C CA . VAL A 1 89 ? 19.058 -3.840 -37.101 1.00 92.50 89 VAL A CA 1
ATOM 731 C C . VAL A 1 89 ? 17.569 -4.104 -37.372 1.00 92.50 89 VAL A C 1
ATOM 733 O O . VAL A 1 89 ? 16.716 -3.529 -36.705 1.00 92.50 89 VAL A O 1
ATOM 736 N N . GLN A 1 90 ? 17.259 -5.005 -38.310 1.00 93.75 90 GLN A N 1
ATOM 737 C CA . GLN A 1 90 ? 15.896 -5.417 -38.673 1.00 93.75 90 GLN A CA 1
ATOM 738 C C . GLN A 1 90 ? 15.181 -6.250 -37.595 1.00 93.75 90 GLN A C 1
ATOM 740 O O . GLN A 1 90 ? 13.976 -6.454 -37.693 1.00 93.75 90 GLN A O 1
ATOM 745 N N . TYR A 1 91 ? 15.893 -6.724 -36.567 1.00 96.25 91 TYR A N 1
ATOM 746 C CA . TYR A 1 91 ? 15.314 -7.477 -35.450 1.00 96.25 91 TYR A CA 1
ATOM 747 C C . TYR A 1 91 ? 15.557 -6.741 -34.125 1.00 96.25 91 TYR A C 1
ATOM 749 O O . TYR A 1 91 ? 16.373 -7.182 -33.308 1.00 96.25 91 TYR A O 1
ATOM 757 N N . PR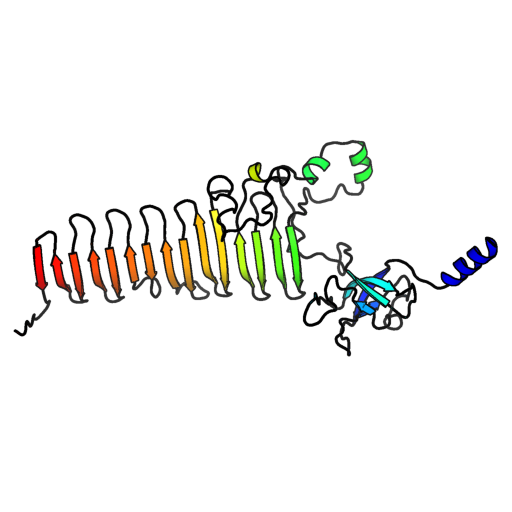O A 1 92 ? 14.914 -5.577 -33.923 1.00 97.88 92 PRO A N 1
ATOM 758 C CA . PRO A 1 92 ? 15.108 -4.789 -32.721 1.00 97.88 92 PRO A CA 1
ATOM 759 C C . PRO A 1 92 ? 14.450 -5.446 -31.500 1.00 97.88 92 PRO A C 1
ATOM 761 O O . PRO A 1 92 ? 13.421 -6.114 -31.590 1.00 97.88 92 PRO A O 1
ATOM 764 N N . ILE A 1 93 ? 15.040 -5.202 -30.337 1.00 98.19 93 ILE A N 1
ATOM 765 C CA . ILE A 1 93 ? 14.539 -5.559 -29.011 1.00 98.19 93 ILE A CA 1
ATOM 766 C C . ILE A 1 93 ? 14.544 -4.287 -28.168 1.00 98.19 93 ILE A C 1
ATOM 768 O O . ILE A 1 93 ? 15.490 -3.503 -28.250 1.00 98.19 93 ILE A O 1
ATOM 772 N N . TRP A 1 94 ? 13.531 -4.088 -27.329 1.00 97.81 94 TRP A N 1
ATOM 773 C CA . TRP A 1 94 ? 13.578 -3.088 -26.267 1.00 97.81 94 TRP A CA 1
ATOM 774 C C . TRP A 1 94 ? 13.701 -3.763 -24.897 1.00 97.81 94 TRP A C 1
ATOM 776 O O . TRP A 1 94 ? 13.088 -4.800 -24.629 1.00 97.81 94 TRP A O 1
ATOM 786 N N . SER A 1 95 ? 14.520 -3.187 -24.017 1.00 96.19 95 SER A N 1
ATOM 787 C CA . SER A 1 95 ? 14.745 -3.711 -22.670 1.00 96.19 95 SER A CA 1
ATOM 788 C C . SER A 1 95 ? 14.979 -2.596 -21.654 1.00 96.19 95 SER A C 1
ATOM 790 O O . SER A 1 95 ? 15.719 -1.643 -21.894 1.00 96.19 95 SER A O 1
ATOM 792 N N . GLY A 1 96 ? 14.348 -2.722 -20.484 1.00 93.38 96 GLY A N 1
ATOM 793 C CA . GLY A 1 96 ? 14.517 -1.789 -19.369 1.00 93.38 96 GLY A CA 1
ATOM 794 C C . GLY A 1 96 ? 14.316 -0.310 -19.730 1.00 93.38 96 GLY A C 1
ATOM 795 O O . GLY A 1 96 ? 13.760 0.047 -20.767 1.00 93.38 96 GLY A O 1
ATOM 796 N N . VAL A 1 97 ? 14.789 0.564 -18.843 1.00 94.25 97 VAL A N 1
ATOM 797 C CA . VAL A 1 97 ? 14.745 2.020 -19.023 1.00 94.25 97 VAL A CA 1
ATOM 798 C C . VAL A 1 97 ? 16.077 2.651 -18.636 1.00 94.25 97 VAL A C 1
ATOM 800 O O . VAL A 1 97 ? 16.850 2.079 -17.861 1.00 94.25 97 VAL A O 1
ATOM 803 N N . TRP A 1 98 ? 16.353 3.841 -19.160 1.00 93.81 98 TRP A N 1
ATOM 804 C CA . TRP A 1 98 ? 17.468 4.675 -18.711 1.00 93.81 98 TRP A CA 1
ATOM 805 C C . TRP A 1 98 ? 16.972 6.034 -18.226 1.00 93.81 98 TRP A C 1
ATOM 807 O O . TRP A 1 98 ? 15.974 6.566 -18.706 1.00 93.81 98 TRP A O 1
ATOM 817 N N . LEU A 1 99 ? 17.695 6.601 -17.260 1.00 91.50 99 LEU A N 1
ATOM 818 C CA . LEU A 1 99 ? 17.364 7.875 -16.629 1.00 91.50 99 LEU A CA 1
ATOM 819 C C . LEU A 1 99 ? 18.386 8.948 -17.014 1.00 91.50 99 LEU A C 1
ATOM 821 O O . LEU A 1 99 ? 19.576 8.665 -17.157 1.00 91.50 99 LEU A O 1
ATOM 825 N N . ALA A 1 100 ? 17.926 10.189 -17.160 1.00 86.19 100 ALA A N 1
ATOM 826 C CA . ALA A 1 100 ? 18.751 11.339 -17.533 1.00 86.19 100 ALA A CA 1
ATOM 827 C C . ALA A 1 100 ? 18.436 12.612 -16.731 1.00 86.19 100 ALA A C 1
ATOM 829 O O . ALA A 1 100 ? 18.784 13.710 -17.166 1.00 86.19 100 ALA A O 1
ATOM 830 N N . LYS A 1 101 ? 17.794 12.480 -15.557 1.00 79.19 101 LYS A N 1
ATOM 831 C CA . LYS A 1 101 ? 17.409 13.603 -14.668 1.00 79.19 101 LYS A CA 1
ATOM 832 C C . LYS A 1 101 ? 16.592 14.702 -15.375 1.00 79.19 101 LYS A C 1
ATOM 834 O O . LYS A 1 101 ? 16.547 15.835 -14.910 1.00 79.19 101 LYS A O 1
ATOM 839 N N . SER A 1 102 ? 15.994 14.374 -16.511 1.00 82.44 102 SER A N 1
ATOM 840 C CA . SER A 1 102 ? 15.252 15.270 -17.390 1.00 82.44 102 SER A CA 1
ATOM 841 C C . SER A 1 102 ? 14.204 14.457 -18.138 1.00 82.44 102 SER A C 1
ATOM 843 O O . SER A 1 102 ? 14.305 13.230 -18.199 1.00 82.44 102 SER A O 1
ATOM 845 N N . ASN A 1 103 ? 13.191 15.134 -18.670 1.00 79.00 103 ASN A N 1
ATOM 846 C CA . ASN A 1 103 ? 12.142 14.502 -19.454 1.00 79.00 103 ASN A CA 1
ATOM 847 C C . ASN A 1 103 ? 12.564 14.390 -20.936 1.00 79.00 103 ASN A C 1
ATOM 849 O O . ASN A 1 103 ? 12.881 15.425 -21.532 1.00 79.00 103 ASN A O 1
ATOM 853 N N . PRO A 1 104 ? 12.532 13.197 -21.559 1.00 80.00 104 PRO A N 1
ATOM 854 C CA . PRO A 1 104 ? 12.251 11.881 -20.973 1.00 80.00 104 PRO A CA 1
ATOM 855 C C . PRO A 1 104 ? 13.473 11.242 -20.289 1.00 80.00 104 PRO A C 1
ATOM 857 O O . PRO A 1 104 ? 14.626 11.498 -20.641 1.00 80.00 104 PRO A O 1
ATOM 860 N N . GLY A 1 105 ? 13.212 10.363 -19.315 1.00 78.88 105 GLY A N 1
ATOM 861 C CA . GLY A 1 105 ? 14.239 9.772 -18.443 1.00 78.88 105 GLY A CA 1
ATOM 862 C C . GLY A 1 105 ? 14.203 10.302 -17.007 1.00 78.88 105 GLY A C 1
ATOM 863 O O . GLY A 1 105 ? 15.233 10.333 -16.322 1.00 78.88 105 GLY A O 1
ATOM 864 N N . GLU A 1 106 ? 13.032 10.737 -16.546 1.00 86.75 106 GLU A N 1
ATOM 865 C CA . GLU A 1 106 ? 12.801 11.060 -15.145 1.00 86.75 106 GLU A CA 1
ATOM 866 C C . GLU A 1 106 ? 12.480 9.813 -14.325 1.00 86.75 106 GLU A C 1
ATOM 868 O O . GLU A 1 106 ? 11.891 8.849 -14.806 1.00 86.75 106 GLU A O 1
ATOM 873 N N . GLN A 1 107 ? 12.869 9.854 -13.056 1.00 89.88 107 GLN A N 1
ATOM 874 C CA . GLN A 1 107 ? 12.458 8.865 -12.068 1.00 89.88 107 GLN A CA 1
ATOM 875 C C . GLN A 1 107 ? 11.133 9.280 -11.405 1.00 89.88 107 GLN A C 1
ATOM 877 O O . GLN A 1 107 ? 10.849 10.481 -11.343 1.00 89.88 107 GLN A O 1
ATOM 882 N N . PRO A 1 108 ? 10.366 8.334 -10.835 1.00 91.19 108 PRO A N 1
ATOM 883 C CA . PRO A 1 108 ? 9.189 8.643 -10.026 1.00 91.19 108 PRO A CA 1
ATOM 884 C C . PRO A 1 108 ? 9.468 9.671 -8.918 1.00 91.19 108 PRO A C 1
ATOM 886 O O . PRO A 1 108 ? 10.500 9.614 -8.250 1.00 91.19 108 PRO A O 1
ATOM 889 N N . GLU A 1 109 ? 8.527 10.581 -8.659 1.00 89.81 109 GLU A N 1
ATOM 890 C CA . GLU A 1 109 ? 8.650 11.572 -7.573 1.00 89.81 109 GLU A CA 1
ATOM 891 C C . GLU A 1 109 ? 8.893 10.920 -6.205 1.00 89.81 109 GLU A C 1
ATOM 893 O O . GLU A 1 109 ? 9.736 11.358 -5.426 1.00 89.81 109 GLU A O 1
ATOM 898 N N . GLU A 1 110 ? 8.223 9.803 -5.930 1.00 89.44 110 GLU A N 1
ATOM 899 C CA . GLU A 1 110 ? 8.365 9.049 -4.690 1.00 89.44 110 GLU A CA 1
ATOM 900 C C . GLU A 1 110 ? 9.796 8.533 -4.491 1.00 89.44 110 GLU A C 1
ATOM 902 O O . GLU A 1 110 ? 10.221 8.376 -3.346 1.00 89.44 110 GLU A O 1
ATOM 907 N N . SER A 1 111 ? 10.560 8.318 -5.571 1.00 87.94 111 SER A N 1
ATOM 908 C CA . SER A 1 111 ? 11.963 7.899 -5.499 1.00 87.94 111 SER A CA 1
ATOM 909 C C . SER A 1 111 ? 12.942 9.072 -5.371 1.00 87.94 111 SER A C 1
ATOM 911 O O . SER A 1 111 ? 14.112 8.842 -5.069 1.00 87.94 111 SER A O 1
ATOM 913 N N . LYS A 1 112 ? 12.501 10.329 -5.553 1.00 84.94 112 LYS A N 1
ATOM 914 C CA . LYS A 1 112 ? 13.316 11.555 -5.385 1.00 84.94 112 LYS A CA 1
ATOM 915 C C . LYS A 1 112 ? 13.496 11.961 -3.908 1.00 84.94 112 LYS A C 1
ATOM 917 O O . LYS A 1 112 ? 13.836 13.104 -3.617 1.00 84.94 112 LYS A O 1
ATOM 922 N N . ARG A 1 113 ? 13.277 11.046 -2.953 1.00 83.62 113 ARG A N 1
ATOM 923 C CA . ARG A 1 113 ? 13.411 11.331 -1.516 1.00 83.62 113 ARG A CA 1
ATOM 924 C C . ARG A 1 113 ? 14.822 11.828 -1.181 1.00 83.62 113 ARG A C 1
ATOM 926 O O . ARG A 1 113 ? 15.800 11.120 -1.406 1.00 83.62 113 ARG A O 1
ATOM 933 N N . LEU A 1 114 ? 14.876 12.984 -0.526 1.00 77.25 114 LEU A N 1
ATOM 934 C CA . LEU A 1 114 ? 16.063 13.503 0.148 1.00 77.25 114 LEU A CA 1
ATOM 935 C C . LEU A 1 114 ? 15.983 13.220 1.648 1.00 77.25 114 LEU A C 1
ATOM 937 O O . LEU A 1 114 ? 14.897 13.222 2.232 1.00 77.25 114 LEU A O 1
ATOM 941 N N . CYS A 1 115 ? 17.134 13.001 2.270 1.00 71.00 115 CYS A N 1
ATOM 942 C CA . CYS A 1 115 ? 17.253 12.933 3.718 1.00 71.00 115 CYS A CA 1
ATOM 943 C C . CYS A 1 115 ? 17.876 14.240 4.218 1.00 71.00 115 CYS A C 1
ATOM 945 O O . CYS A 1 115 ? 18.894 14.684 3.695 1.00 71.00 115 CYS A O 1
ATOM 947 N N . SER A 1 116 ? 17.259 14.867 5.225 1.00 70.06 116 SER A N 1
ATOM 948 C CA . SER A 1 116 ? 17.882 16.003 5.916 1.00 70.06 116 SER A CA 1
ATOM 949 C C . SER A 1 116 ? 19.114 15.557 6.703 1.00 70.06 116 SER A C 1
ATOM 951 O O . SER A 1 116 ? 20.092 16.290 6.754 1.00 70.06 116 SER A O 1
ATOM 953 N N . ASP A 1 117 ? 19.067 14.335 7.252 1.00 70.06 117 ASP A N 1
ATOM 954 C CA . ASP A 1 117 ? 20.119 13.729 8.065 1.00 70.06 117 ASP A CA 1
ATOM 955 C C . ASP A 1 117 ? 20.247 12.216 7.802 1.00 70.06 117 ASP A C 1
ATOM 957 O O . ASP A 1 117 ? 19.231 11.536 7.577 1.00 70.06 117 ASP A O 1
ATOM 961 N N . PRO A 1 118 ? 21.464 11.646 7.910 1.00 73.06 118 PRO A N 1
ATOM 962 C CA . PRO A 1 118 ? 21.716 10.224 7.734 1.00 73.06 118 PRO A CA 1
ATOM 963 C C . PRO A 1 118 ? 21.408 9.472 9.034 1.00 73.06 118 PRO A C 1
ATOM 965 O O . PRO A 1 118 ? 22.286 9.104 9.820 1.00 73.06 118 PRO A O 1
ATOM 968 N N . THR A 1 119 ? 20.117 9.288 9.295 1.00 73.44 119 THR A N 1
ATOM 969 C CA . THR A 1 119 ? 19.622 8.692 10.542 1.00 73.44 119 THR A CA 1
ATOM 970 C C . THR A 1 119 ? 19.818 7.179 10.632 1.00 73.44 119 THR A C 1
ATOM 972 O O . THR A 1 119 ? 19.823 6.656 11.748 1.00 73.44 119 THR A O 1
ATOM 975 N N . CYS A 1 120 ? 19.989 6.486 9.500 1.00 75.56 120 CYS A N 1
ATOM 976 C CA . CYS A 1 120 ? 20.244 5.041 9.487 1.00 75.56 120 CYS A CA 1
ATOM 977 C C . CYS A 1 120 ? 21.622 4.748 10.087 1.00 75.56 120 CYS A C 1
ATOM 979 O O . CYS A 1 120 ? 22.568 5.516 9.873 1.00 75.56 120 CYS A O 1
ATOM 981 N N . ILE A 1 121 ? 21.749 3.642 10.822 1.00 74.00 121 ILE A N 1
ATOM 982 C CA . ILE A 1 121 ? 23.019 3.295 11.487 1.00 74.00 121 ILE A CA 1
ATOM 983 C C . ILE A 1 121 ? 24.120 3.019 10.456 1.00 74.00 121 ILE A C 1
ATOM 985 O O . ILE A 1 121 ? 25.255 3.466 10.615 1.00 74.00 121 ILE A O 1
ATOM 989 N N . ASP A 1 122 ? 23.759 2.341 9.377 1.00 70.50 122 ASP A N 1
ATOM 990 C CA . ASP A 1 122 ? 24.595 1.919 8.256 1.00 70.50 122 ASP A CA 1
ATOM 991 C C . ASP A 1 122 ? 24.284 2.725 6.983 1.00 70.50 122 ASP A C 1
ATOM 993 O O . ASP A 1 122 ? 24.304 2.205 5.870 1.00 70.50 122 ASP A O 1
ATOM 997 N N . CYS A 1 123 ? 23.970 4.015 7.135 1.00 73.38 123 CYS A N 1
ATOM 998 C CA . CYS A 1 123 ? 23.810 4.910 5.993 1.00 73.38 123 CYS A CA 1
ATOM 999 C C . CYS A 1 123 ? 25.137 5.013 5.219 1.00 73.38 123 CYS A C 1
ATOM 1001 O O . CYS A 1 123 ? 26.070 5.656 5.695 1.00 73.38 123 CYS A O 1
ATOM 1003 N N . GLU A 1 124 ? 25.212 4.394 4.038 1.00 67.50 124 GLU A N 1
ATOM 1004 C CA . GLU A 1 124 ? 26.404 4.408 3.170 1.00 67.50 124 GLU A CA 1
ATOM 1005 C C . GLU A 1 124 ? 26.858 5.842 2.866 1.00 67.50 124 GLU A C 1
ATOM 1007 O O . GLU A 1 124 ? 28.023 6.177 3.051 1.00 67.50 124 GLU A O 1
ATOM 1012 N N . ASP A 1 125 ? 25.906 6.725 2.577 1.00 69.88 125 ASP A N 1
ATOM 1013 C CA . ASP A 1 125 ? 26.137 8.145 2.298 1.00 69.88 125 ASP A CA 1
ATOM 1014 C C . ASP A 1 125 ? 26.815 8.885 3.474 1.00 69.88 125 ASP A C 1
ATOM 1016 O O . ASP A 1 125 ? 27.695 9.722 3.303 1.00 69.88 125 ASP A O 1
ATOM 1020 N N . LYS A 1 126 ? 26.506 8.502 4.723 1.00 69.38 126 LYS A N 1
ATOM 1021 C CA . LYS A 1 126 ? 27.199 9.021 5.920 1.00 69.38 126 LYS A CA 1
ATOM 1022 C C . LYS A 1 126 ? 28.666 8.603 5.977 1.00 69.38 126 LYS A C 1
ATOM 1024 O O . LYS A 1 126 ? 29.485 9.307 6.569 1.00 69.38 126 LYS A O 1
ATOM 1029 N N . VAL A 1 127 ? 28.975 7.409 5.473 1.00 66.69 127 VAL A N 1
ATOM 1030 C CA . VAL A 1 127 ? 30.337 6.870 5.441 1.00 66.69 127 VAL A CA 1
ATOM 1031 C C . VAL A 1 127 ? 31.136 7.542 4.329 1.00 66.69 127 VAL A C 1
ATOM 1033 O O . VAL A 1 127 ? 32.293 7.879 4.576 1.00 66.69 127 VAL A O 1
ATOM 1036 N N . GLU A 1 128 ? 30.516 7.779 3.170 1.00 66.81 128 GLU A N 1
ATOM 1037 C CA . GLU A 1 128 ? 31.121 8.472 2.023 1.00 66.81 128 GLU A CA 1
ATOM 1038 C C . GLU A 1 128 ? 31.375 9.959 2.305 1.00 66.81 128 GLU A C 1
ATOM 1040 O O . GLU A 1 128 ? 32.420 10.480 1.939 1.00 66.81 128 GLU A O 1
ATOM 1045 N N . HIS A 1 129 ? 30.525 10.624 3.093 1.00 68.69 129 HIS A N 1
ATOM 1046 C CA . HIS A 1 129 ? 30.738 12.014 3.521 1.00 68.69 129 HIS A CA 1
ATOM 1047 C C . HIS A 1 129 ? 31.883 12.233 4.536 1.00 68.69 129 HIS A C 1
ATOM 1049 O O . HIS A 1 129 ? 32.050 13.341 5.063 1.00 68.69 129 HIS A O 1
ATOM 1055 N N . LYS A 1 130 ? 32.689 11.210 4.851 1.00 68.88 130 LYS A N 1
ATOM 1056 C CA . LYS A 1 130 ? 33.886 11.394 5.684 1.00 68.88 130 LYS A CA 1
ATOM 1057 C C . LYS A 1 130 ? 34.934 12.218 4.921 1.00 68.88 130 LYS A C 1
ATOM 1059 O O . LYS A 1 130 ? 35.136 11.977 3.739 1.00 68.88 130 LYS A O 1
ATOM 1064 N N . PRO A 1 131 ? 35.653 13.150 5.576 1.00 72.00 131 PRO A N 1
ATOM 1065 C CA . PRO A 1 131 ? 36.637 13.979 4.886 1.00 72.00 131 PRO A CA 1
ATOM 1066 C C . PRO A 1 131 ? 37.789 13.135 4.320 1.00 72.00 131 PRO A C 1
ATOM 1068 O O . PRO A 1 131 ? 38.662 12.696 5.070 1.00 72.00 131 PRO A O 1
ATOM 1071 N N . ASP A 1 132 ? 37.815 12.945 3.002 1.00 79.12 132 ASP A N 1
ATOM 1072 C CA . ASP A 1 132 ? 38.928 12.341 2.271 1.00 79.12 132 ASP A CA 1
ATOM 1073 C C . ASP A 1 132 ? 39.371 13.268 1.134 1.00 79.12 132 ASP A C 1
ATOM 1075 O O . ASP A 1 132 ? 38.583 13.718 0.306 1.00 79.12 132 ASP A O 1
ATOM 1079 N N . ARG A 1 133 ? 40.667 13.589 1.101 1.00 78.56 133 ARG A N 1
ATOM 1080 C CA . ARG A 1 133 ? 41.229 14.549 0.141 1.00 78.56 133 ARG A CA 1
ATOM 1081 C C . ARG A 1 133 ? 41.223 14.025 -1.299 1.00 78.56 133 ARG A C 1
ATOM 1083 O O . ARG A 1 133 ? 41.199 14.826 -2.230 1.00 78.56 133 ARG A O 1
ATOM 1090 N N . ARG A 1 134 ? 41.353 12.713 -1.496 1.00 77.62 134 ARG A N 1
ATOM 1091 C CA . ARG A 1 134 ? 41.369 12.093 -2.825 1.00 77.62 134 ARG A CA 1
ATOM 1092 C C . ARG A 1 134 ? 39.949 12.016 -3.378 1.00 77.62 134 ARG A C 1
ATOM 1094 O O . ARG A 1 134 ? 39.767 12.357 -4.543 1.00 77.62 134 ARG A O 1
ATOM 1101 N N . ASP A 1 135 ? 38.990 11.656 -2.529 1.00 73.00 135 ASP A N 1
ATOM 1102 C CA . ASP A 1 135 ? 37.561 11.666 -2.854 1.00 73.00 135 ASP A CA 1
ATOM 1103 C C . ASP A 1 135 ? 37.071 13.081 -3.212 1.00 73.00 135 ASP A C 1
ATOM 1105 O O . ASP A 1 135 ? 36.524 13.291 -4.290 1.00 73.00 135 ASP A O 1
ATOM 1109 N N . ASP A 1 136 ? 37.413 14.093 -2.402 1.00 76.56 136 ASP A N 1
ATOM 1110 C CA . ASP A 1 136 ? 37.075 15.509 -2.649 1.00 76.56 136 ASP A CA 1
ATOM 1111 C C . ASP A 1 136 ? 37.571 16.013 -4.021 1.00 76.56 136 ASP A C 1
ATOM 1113 O O . ASP A 1 136 ? 36.880 16.746 -4.734 1.00 76.56 136 ASP A O 1
ATOM 1117 N N . LEU A 1 137 ? 38.764 15.584 -4.448 1.00 78.50 137 LEU A N 1
ATOM 1118 C CA . LEU A 1 137 ? 39.309 15.943 -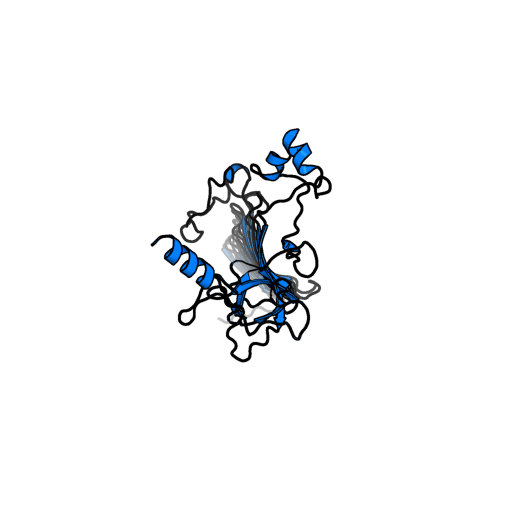5.760 1.00 78.50 137 LEU A CA 1
ATOM 1119 C C . LEU A 1 137 ? 38.570 15.256 -6.919 1.00 78.50 137 LEU A C 1
ATOM 1121 O O . LEU A 1 137 ? 38.396 15.875 -7.972 1.00 78.50 137 LEU A O 1
ATOM 1125 N N . GLU A 1 138 ? 38.140 14.006 -6.742 1.00 77.25 138 GLU A N 1
ATOM 1126 C CA . GLU A 1 138 ? 37.393 13.234 -7.743 1.00 77.25 138 GLU A CA 1
ATOM 1127 C C . GLU A 1 138 ? 35.937 13.719 -7.866 1.00 77.25 138 GLU A C 1
ATOM 1129 O O . GLU A 1 138 ? 35.391 13.845 -8.972 1.00 77.25 138 GLU A O 1
ATOM 1134 N N . HIS A 1 139 ? 35.332 14.080 -6.734 1.00 71.12 139 HIS A N 1
ATOM 1135 C CA . HIS A 1 139 ? 33.928 14.463 -6.607 1.00 71.12 139 HIS A CA 1
ATOM 1136 C C . HIS A 1 139 ?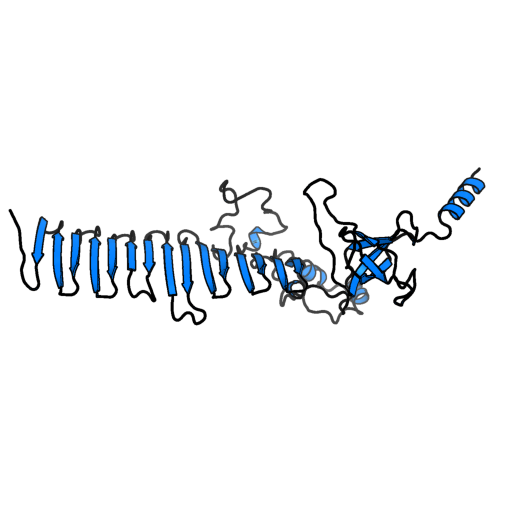 33.676 15.968 -6.731 1.00 71.12 139 HIS A C 1
ATOM 1138 O O . HIS A 1 139 ? 32.521 16.390 -6.792 1.00 71.12 139 HIS A O 1
ATOM 1144 N N . LYS A 1 140 ? 34.717 16.790 -6.916 1.00 74.69 140 LYS A N 1
ATOM 1145 C CA . LYS A 1 140 ? 34.622 18.256 -7.039 1.00 74.69 140 LYS A CA 1
ATOM 1146 C C . LYS A 1 140 ? 33.567 18.762 -8.028 1.00 74.69 140 LYS A C 1
ATOM 1148 O O . LYS A 1 140 ? 32.882 19.748 -7.769 1.00 74.69 140 LYS A O 1
ATOM 1153 N N . LYS A 1 141 ? 33.410 18.079 -9.166 1.00 77.88 141 LYS A N 1
ATOM 1154 C CA . LYS A 1 141 ? 32.398 18.385 -10.203 1.00 77.88 141 LYS A CA 1
ATOM 1155 C C . LYS A 1 141 ? 30.951 18.095 -9.765 1.00 77.88 141 LYS A C 1
ATOM 1157 O O . LYS A 1 141 ? 30.015 18.460 -10.471 1.00 77.88 141 LYS A O 1
ATOM 1162 N N . HIS A 1 142 ? 30.774 17.427 -8.630 1.00 72.69 142 HIS A N 1
ATOM 1163 C CA . HIS A 1 142 ? 29.502 16.971 -8.085 1.00 72.69 142 HIS A CA 1
ATOM 1164 C C . HIS A 1 142 ? 29.139 17.621 -6.740 1.00 72.69 142 HIS A C 1
ATOM 1166 O O . HIS A 1 142 ? 28.006 17.447 -6.322 1.00 72.69 142 HIS A O 1
ATOM 1172 N N . HIS A 1 143 ? 29.994 18.456 -6.127 1.00 67.88 143 HIS A N 1
ATOM 1173 C CA . HIS A 1 143 ? 29.775 19.102 -4.810 1.00 67.88 143 HIS A CA 1
ATOM 1174 C C . HIS A 1 143 ? 28.478 19.931 -4.656 1.00 67.88 143 HIS A C 1
ATOM 1176 O O . HIS A 1 143 ? 28.152 20.375 -3.560 1.00 67.88 143 HIS A O 1
ATOM 1182 N N . SER A 1 144 ? 27.727 20.165 -5.733 1.00 67.12 144 SER A N 1
ATOM 1183 C CA . SER A 1 144 ? 26.405 20.807 -5.713 1.00 67.12 144 SER A CA 1
ATOM 1184 C C . SER A 1 144 ? 25.254 19.790 -5.728 1.00 67.12 144 SER A C 1
ATOM 1186 O O . SER A 1 144 ? 24.250 20.006 -6.409 1.00 67.12 144 SER A O 1
ATOM 1188 N N . HIS A 1 145 ? 25.394 18.667 -5.020 1.00 67.56 145 HIS A N 1
ATOM 1189 C CA . HIS A 1 145 ? 24.313 17.701 -4.829 1.00 67.56 145 HIS A CA 1
ATOM 1190 C C . HIS A 1 145 ? 23.582 17.928 -3.489 1.00 67.56 145 HIS A C 1
ATOM 1192 O O . HIS A 1 145 ? 24.147 18.515 -2.566 1.00 67.56 145 HIS A O 1
ATOM 1198 N N . PRO A 1 146 ? 22.310 17.499 -3.368 1.00 68.00 146 PRO A N 1
ATOM 1199 C CA . PRO A 1 146 ? 21.588 17.490 -2.097 1.00 68.00 146 PRO A CA 1
ATOM 1200 C C . PRO A 1 146 ? 22.351 16.753 -0.981 1.00 68.00 146 PRO A C 1
ATOM 1202 O O . PRO A 1 146 ? 23.166 15.886 -1.296 1.00 68.00 146 PRO A O 1
ATOM 1205 N N . PRO A 1 147 ? 22.075 17.068 0.300 1.00 67.81 147 PRO A N 1
ATOM 1206 C CA . PRO A 1 147 ? 22.925 16.669 1.419 1.00 67.81 147 PRO A CA 1
ATOM 1207 C C . PRO A 1 147 ? 22.983 15.161 1.648 1.00 67.81 147 PRO A C 1
ATOM 1209 O O . PRO A 1 147 ? 24.081 14.665 1.823 1.00 67.81 147 PRO A O 1
ATOM 1212 N N . TYR A 1 148 ? 21.850 14.445 1.634 1.00 72.44 148 TYR A N 1
ATOM 1213 C CA . TYR A 1 148 ? 21.871 12.987 1.747 1.00 72.44 148 TYR A CA 1
ATOM 1214 C C . TYR A 1 148 ? 20.808 12.303 0.879 1.00 72.44 148 TYR A C 1
ATOM 1216 O O . TYR A 1 148 ? 19.661 12.764 0.783 1.00 72.44 148 TYR A O 1
ATOM 1224 N N . TYR A 1 149 ? 21.165 11.161 0.294 1.00 76.56 149 TYR A N 1
ATOM 1225 C CA . TYR A 1 149 ? 20.297 10.268 -0.467 1.00 76.56 149 TYR A CA 1
ATOM 1226 C C . TYR A 1 149 ? 20.234 8.880 0.185 1.00 76.56 149 TYR A C 1
ATOM 1228 O O . TYR A 1 149 ? 21.244 8.247 0.471 1.00 76.56 149 TYR A O 1
ATOM 1236 N N . CYS A 1 150 ? 19.018 8.366 0.396 1.00 77.31 150 CYS A N 1
ATOM 1237 C CA . CYS A 1 150 ? 18.814 7.035 0.966 1.00 77.31 150 CYS A CA 1
ATOM 1238 C C . CYS A 1 150 ? 18.122 6.109 -0.050 1.00 77.31 150 CYS A C 1
ATOM 1240 O O . CYS A 1 150 ? 16.896 6.216 -0.220 1.00 77.31 150 CYS A O 1
ATOM 1242 N N . PRO A 1 151 ? 18.843 5.144 -0.661 1.00 82.06 151 PRO A N 1
ATOM 1243 C CA . PRO A 1 151 ? 18.307 4.251 -1.695 1.00 82.06 151 PRO A CA 1
ATOM 1244 C C . PRO A 1 151 ? 17.326 3.198 -1.157 1.00 82.06 151 PRO A C 1
ATOM 1246 O O . PRO A 1 151 ? 16.858 2.346 -1.911 1.00 82.06 151 PRO A O 1
ATOM 1249 N N . ARG A 1 152 ? 17.010 3.219 0.144 1.00 86.69 152 ARG A N 1
ATOM 1250 C CA . ARG A 1 152 ? 16.108 2.264 0.811 1.00 86.69 152 ARG A CA 1
ATOM 1251 C C . ARG A 1 152 ? 14.630 2.445 0.474 1.00 86.69 152 ARG A C 1
ATOM 1253 O O . ARG A 1 152 ? 13.839 1.560 0.769 1.00 86.69 152 ARG A O 1
ATOM 1260 N N . ARG A 1 153 ? 14.249 3.550 -0.175 1.00 91.00 153 ARG A N 1
ATOM 1261 C CA . ARG A 1 153 ? 12.898 3.700 -0.725 1.00 91.00 153 ARG A CA 1
ATOM 1262 C C . ARG A 1 153 ? 12.833 3.037 -2.093 1.00 91.00 153 ARG A C 1
ATOM 1264 O O . ARG A 1 153 ? 13.532 3.448 -3.017 1.00 91.00 153 ARG A O 1
ATOM 1271 N N . LYS A 1 154 ? 11.984 2.022 -2.217 1.00 93.81 154 LYS A N 1
ATOM 1272 C CA . LYS A 1 154 ? 11.792 1.231 -3.432 1.00 93.81 154 LYS A CA 1
ATOM 1273 C C . LYS A 1 154 ? 10.414 1.527 -4.006 1.00 93.81 154 LYS A C 1
ATOM 1275 O O . LYS A 1 154 ? 9.399 1.165 -3.423 1.00 93.81 154 LYS A O 1
ATOM 1280 N N . VAL A 1 155 ? 10.373 2.188 -5.156 1.00 95.19 155 VAL A N 1
ATOM 1281 C CA . VAL A 1 155 ? 9.144 2.309 -5.950 1.00 95.19 155 VAL A CA 1
ATOM 1282 C C . VAL A 1 155 ? 9.124 1.114 -6.895 1.00 95.19 155 VAL A C 1
ATOM 1284 O O . VAL A 1 155 ? 9.905 1.082 -7.840 1.00 95.19 155 VAL A O 1
ATOM 1287 N N . LEU A 1 156 ? 8.296 0.106 -6.605 1.00 95.12 156 LEU A N 1
ATOM 1288 C CA . LEU A 1 156 ? 8.218 -1.102 -7.437 1.00 95.12 156 LEU A CA 1
ATOM 1289 C C . LEU A 1 156 ? 7.505 -0.830 -8.756 1.00 95.12 156 LEU A C 1
ATOM 1291 O O . LEU A 1 156 ? 7.882 -1.377 -9.786 1.00 95.12 156 LEU A O 1
ATOM 1295 N N . LEU A 1 157 ? 6.473 0.009 -8.713 1.00 94.88 157 LEU A N 1
ATOM 1296 C CA . LEU A 1 157 ? 5.715 0.410 -9.886 1.00 94.88 157 LEU A CA 1
ATOM 1297 C C . LEU A 1 157 ? 5.104 1.783 -9.642 1.00 94.88 157 LEU A C 1
ATOM 1299 O O . LEU A 1 157 ? 4.492 2.010 -8.597 1.00 94.88 157 LEU A O 1
ATOM 1303 N N . LYS A 1 158 ? 5.228 2.667 -10.630 1.00 95.31 158 LYS A N 1
ATOM 1304 C CA . LYS A 1 158 ? 4.373 3.838 -10.773 1.00 95.31 158 LYS A CA 1
ATOM 1305 C C . LYS A 1 158 ? 3.908 3.928 -12.219 1.00 95.31 158 LYS A C 1
ATOM 1307 O O . LYS A 1 158 ? 4.736 3.946 -13.119 1.00 95.31 158 LYS A O 1
ATOM 1312 N N . THR A 1 159 ? 2.596 3.940 -12.416 1.00 94.94 159 THR A N 1
ATOM 1313 C CA . THR A 1 159 ? 1.979 4.097 -13.747 1.00 94.94 159 THR A CA 1
ATOM 1314 C C . THR A 1 159 ? 1.897 5.571 -14.131 1.00 94.94 159 THR A C 1
ATOM 1316 O O . THR A 1 159 ? 1.884 6.425 -13.240 1.00 94.94 159 THR A O 1
ATOM 1319 N N . GLU A 1 160 ? 1.763 5.875 -15.425 1.00 92.38 160 GLU A N 1
ATOM 1320 C CA . GLU A 1 160 ? 1.598 7.245 -15.938 1.00 92.38 160 GLU A CA 1
ATOM 1321 C C . GLU A 1 160 ? 0.519 8.039 -15.183 1.00 92.38 160 GLU A C 1
ATOM 1323 O O . GLU A 1 160 ? 0.724 9.190 -14.798 1.00 92.38 160 GLU A O 1
ATOM 1328 N N . THR A 1 161 ? -0.620 7.406 -14.881 1.00 93.62 161 THR A N 1
ATOM 1329 C CA . THR A 1 161 ? -1.727 8.070 -14.179 1.00 93.62 161 THR A CA 1
ATOM 1330 C C . THR A 1 161 ? -1.604 8.059 -12.653 1.00 93.62 161 THR A C 1
ATOM 1332 O O . THR A 1 161 ? -2.502 8.560 -11.980 1.00 93.62 161 THR A O 1
ATOM 1335 N N . GLY A 1 162 ? -0.549 7.467 -12.087 1.00 94.62 162 GLY A N 1
ATOM 1336 C CA . GLY A 1 162 ? -0.213 7.596 -10.666 1.00 94.62 162 GLY A CA 1
ATOM 1337 C C . GLY A 1 162 ? -0.516 6.407 -9.748 1.00 94.62 162 GLY A C 1
ATOM 1338 O O . GLY A 1 162 ? -0.227 6.517 -8.557 1.00 94.62 162 GLY A O 1
ATOM 1339 N N . HIS A 1 163 ? -1.017 5.264 -10.244 1.00 97.62 163 HIS A N 1
ATOM 1340 C CA . HIS A 1 163 ? -1.053 4.046 -9.412 1.00 97.62 163 HIS A CA 1
ATOM 1341 C C . HIS A 1 163 ? 0.366 3.713 -8.964 1.00 97.62 163 HIS A C 1
ATOM 1343 O O . HIS A 1 163 ? 1.256 3.671 -9.815 1.00 97.62 163 HIS A O 1
ATOM 1349 N N . THR A 1 164 ? 0.568 3.494 -7.668 1.00 98.06 164 THR A N 1
ATOM 1350 C CA . THR A 1 164 ? 1.895 3.408 -7.056 1.00 98.06 164 THR A CA 1
ATOM 1351 C C . THR A 1 164 ? 1.978 2.242 -6.075 1.00 98.06 164 THR A C 1
ATOM 1353 O O . THR A 1 164 ? 1.149 2.126 -5.175 1.00 98.06 164 THR A O 1
ATOM 1356 N N . ILE A 1 165 ? 3.020 1.418 -6.205 1.00 98.06 165 ILE A N 1
ATOM 1357 C CA . ILE A 1 165 ? 3.440 0.426 -5.207 1.00 98.06 165 ILE A CA 1
ATOM 1358 C C . ILE A 1 165 ? 4.815 0.852 -4.698 1.00 98.06 165 ILE A C 1
ATOM 1360 O O . ILE A 1 165 ? 5.783 0.896 -5.462 1.00 98.06 165 ILE A O 1
ATOM 1364 N N . VAL A 1 166 ? 4.905 1.187 -3.414 1.00 97.19 166 VAL A N 1
ATOM 1365 C CA . VAL A 1 166 ? 6.116 1.746 -2.808 1.00 97.19 166 VAL A CA 1
ATOM 1366 C C . VAL A 1 166 ? 6.397 1.122 -1.445 1.00 97.19 166 VAL A C 1
ATOM 1368 O O . VAL A 1 166 ? 5.491 0.911 -0.639 1.00 97.19 166 VAL A O 1
ATOM 1371 N N . LEU A 1 167 ? 7.675 0.847 -1.207 1.00 96.50 167 LEU A N 1
ATOM 1372 C CA . LEU A 1 167 ? 8.222 0.311 0.029 1.00 96.50 167 LEU A CA 1
ATOM 1373 C C . LEU A 1 167 ? 9.326 1.226 0.533 1.00 96.50 167 LEU A C 1
ATOM 1375 O O . LEU A 1 167 ? 9.998 1.909 -0.247 1.00 96.50 167 LEU A O 1
ATOM 1379 N N . ASP A 1 168 ? 9.526 1.217 1.838 1.00 92.88 168 ASP A N 1
ATOM 1380 C CA . ASP A 1 168 ? 10.602 1.945 2.482 1.00 92.88 168 ASP A CA 1
ATOM 1381 C C . ASP A 1 168 ? 11.249 1.058 3.536 1.00 92.88 168 ASP A C 1
ATOM 1383 O O . ASP A 1 168 ? 10.572 0.626 4.461 1.00 92.88 168 ASP A O 1
ATOM 1387 N N . ASP A 1 169 ? 12.547 0.802 3.382 1.00 90.06 169 ASP A N 1
ATOM 1388 C CA . ASP A 1 169 ? 13.353 0.040 4.345 1.00 90.06 169 ASP A CA 1
ATOM 1389 C C . ASP A 1 169 ? 14.219 0.969 5.215 1.00 90.06 169 ASP A C 1
ATOM 1391 O O . ASP A 1 169 ? 15.201 0.537 5.819 1.00 90.06 169 ASP A O 1
ATOM 1395 N N . ARG A 1 170 ? 13.956 2.283 5.204 1.00 87.25 170 ARG A N 1
ATOM 1396 C CA . ARG A 1 170 ? 14.698 3.229 6.043 1.00 87.25 170 ARG A CA 1
ATOM 1397 C C . ARG A 1 170 ? 14.386 2.962 7.514 1.00 87.25 170 ARG A C 1
ATOM 1399 O O . ARG A 1 170 ? 13.215 2.971 7.884 1.00 87.25 170 ARG A O 1
ATOM 1406 N N . ASP A 1 171 ? 15.437 2.832 8.325 1.00 86.31 171 ASP A N 1
ATOM 1407 C CA . ASP A 1 171 ? 15.301 2.520 9.747 1.00 86.31 171 ASP A CA 1
ATOM 1408 C C . ASP A 1 171 ? 14.323 3.481 10.437 1.00 86.31 171 ASP A C 1
ATOM 1410 O O . ASP A 1 171 ? 14.470 4.707 10.337 1.00 86.31 171 ASP A O 1
ATOM 1414 N N . GLU A 1 172 ? 13.369 2.915 11.174 1.00 89.00 172 GLU A N 1
ATOM 1415 C CA . GLU A 1 172 ? 12.290 3.601 11.894 1.00 89.00 172 GLU A CA 1
ATOM 1416 C C . GLU A 1 172 ? 11.233 4.321 11.039 1.00 89.00 172 GLU A C 1
ATOM 1418 O O . GLU A 1 172 ? 10.379 5.030 11.590 1.00 89.00 172 GLU A O 1
ATOM 1423 N N . GLU A 1 173 ? 11.278 4.185 9.718 1.00 90.44 173 GLU A N 1
ATOM 1424 C CA . GLU A 1 173 ? 10.323 4.765 8.768 1.00 90.44 173 GLU A CA 1
ATOM 1425 C C . GLU A 1 173 ? 9.705 3.695 7.852 1.00 90.44 173 GLU A C 1
ATOM 1427 O O . GLU A 1 173 ? 9.158 4.029 6.801 1.00 90.44 173 GLU A O 1
ATOM 1432 N N . GLU A 1 174 ? 9.771 2.419 8.236 1.00 93.06 174 GLU A N 1
ATOM 1433 C CA . GLU A 1 174 ? 9.434 1.305 7.357 1.00 93.06 174 GLU A CA 1
ATOM 1434 C C . GLU A 1 174 ? 7.935 1.196 7.052 1.00 93.06 174 GLU A C 1
ATOM 1436 O O . GLU A 1 174 ? 7.071 1.246 7.940 1.00 93.06 174 GLU A O 1
ATOM 1441 N N . PHE A 1 175 ? 7.619 1.006 5.768 1.00 96.00 175 PHE A N 1
ATOM 1442 C CA . PHE A 1 175 ? 6.253 0.763 5.308 1.00 96.00 175 PHE A CA 1
ATOM 1443 C C . PHE A 1 175 ? 6.195 0.043 3.955 1.00 96.00 175 PHE A C 1
ATOM 1445 O O . PHE A 1 175 ? 7.122 0.095 3.148 1.00 96.00 175 PHE A O 1
ATOM 1452 N N . LEU A 1 176 ? 5.031 -0.543 3.674 1.00 97.81 176 LEU A N 1
ATOM 1453 C CA . LEU A 1 176 ? 4.572 -0.962 2.350 1.00 97.81 176 LEU A CA 1
ATOM 1454 C C . LEU A 1 176 ? 3.254 -0.245 2.048 1.00 97.81 176 LEU A C 1
ATOM 1456 O O . LEU A 1 176 ? 2.332 -0.239 2.867 1.00 97.81 176 LEU A O 1
ATOM 1460 N N . LYS A 1 177 ? 3.147 0.362 0.867 1.00 98.06 177 LYS A N 1
ATOM 1461 C CA . LYS A 1 177 ? 1.965 1.123 0.466 1.00 98.06 177 LYS A CA 1
ATOM 1462 C C . LYS A 1 177 ? 1.596 0.875 -0.991 1.00 98.06 177 LYS A C 1
ATOM 1464 O O . LYS A 1 177 ? 2.448 0.953 -1.874 1.00 98.06 177 LYS A O 1
ATOM 1469 N N . VAL A 1 178 ? 0.308 0.646 -1.221 1.00 98.38 178 VAL A N 1
ATOM 1470 C CA . VAL A 1 178 ? -0.322 0.600 -2.544 1.00 98.38 178 VAL A CA 1
ATOM 1471 C C . VAL A 1 178 ? -1.323 1.744 -2.621 1.00 98.38 178 VAL A C 1
ATOM 1473 O O . VAL A 1 178 ? -2.148 1.901 -1.722 1.00 98.38 178 VAL A O 1
ATOM 1476 N N . ILE A 1 179 ? -1.218 2.559 -3.666 1.00 98.06 179 ILE A N 1
ATOM 1477 C CA . ILE A 1 179 ? -2.045 3.747 -3.887 1.00 98.06 179 ILE A CA 1
ATOM 1478 C C . ILE A 1 179 ? -2.618 3.658 -5.295 1.00 98.06 179 ILE A C 1
ATOM 1480 O O . ILE A 1 179 ? -1.866 3.446 -6.248 1.00 98.06 179 ILE A O 1
ATOM 1484 N N . ASP A 1 180 ? -3.930 3.802 -5.439 1.00 97.50 180 ASP A N 1
ATOM 1485 C CA . ASP A 1 180 ? -4.553 3.863 -6.760 1.00 97.50 180 ASP A CA 1
ATOM 1486 C C . ASP A 1 180 ? -4.466 5.282 -7.361 1.00 97.50 180 ASP A C 1
ATOM 1488 O O . ASP A 1 180 ? -4.005 6.229 -6.721 1.00 97.50 180 ASP A O 1
ATOM 1492 N N . ARG A 1 181 ? -4.933 5.456 -8.601 1.00 96.50 181 ARG A N 1
ATOM 1493 C CA . ARG A 1 181 ? -4.992 6.781 -9.236 1.00 96.50 181 ARG A CA 1
ATOM 1494 C C . ARG A 1 181 ? -5.853 7.782 -8.454 1.00 96.50 181 ARG A C 1
ATOM 1496 O O . ARG A 1 181 ? -5.552 8.974 -8.473 1.00 96.50 181 ARG A O 1
ATOM 1503 N N . ALA A 1 182 ? -6.947 7.339 -7.833 1.00 96.38 182 ALA A N 1
ATOM 1504 C CA . ALA A 1 182 ? -7.864 8.225 -7.120 1.00 96.38 182 ALA A CA 1
ATOM 1505 C C . ALA A 1 182 ? -7.345 8.642 -5.729 1.00 96.38 182 ALA A C 1
ATOM 1507 O O . ALA A 1 182 ? -7.846 9.612 -5.157 1.00 96.38 182 ALA A O 1
ATOM 1508 N N . GLY A 1 183 ? -6.338 7.948 -5.196 1.00 95.88 183 GLY A N 1
ATOM 1509 C CA . GLY A 1 183 ? -5.763 8.174 -3.873 1.00 95.88 183 GLY A CA 1
ATOM 1510 C C . GLY A 1 183 ? -6.347 7.288 -2.766 1.00 95.88 183 GLY A C 1
ATOM 1511 O O . GLY A 1 183 ? -6.166 7.608 -1.592 1.00 95.88 183 GLY A O 1
ATOM 1512 N N . GLN A 1 184 ? -7.043 6.203 -3.108 1.00 97.50 184 GLN A N 1
ATOM 1513 C CA . GLN A 1 184 ? -7.343 5.088 -2.207 1.00 97.50 184 GLN A CA 1
ATOM 1514 C C . GLN A 1 184 ? -6.044 4.363 -1.837 1.00 97.50 184 GLN A C 1
ATOM 1516 O O . GLN A 1 184 ? -5.106 4.301 -2.634 1.00 97.50 184 GLN A O 1
ATOM 1521 N N . ILE A 1 185 ? -5.967 3.836 -0.613 1.00 98.12 185 ILE A N 1
ATOM 1522 C CA . ILE A 1 185 ? -4.704 3.364 -0.037 1.00 98.12 185 ILE A CA 1
ATOM 1523 C C . ILE A 1 185 ? -4.886 2.026 0.677 1.00 98.12 185 ILE A C 1
ATOM 1525 O O . ILE A 1 185 ? -5.764 1.889 1.525 1.00 98.12 185 ILE A O 1
ATOM 1529 N N . LEU A 1 186 ? -3.972 1.093 0.420 1.00 98.38 186 LEU A N 1
ATOM 1530 C CA . LEU A 1 186 ? -3.610 0.015 1.341 1.00 98.38 186 LEU A CA 1
ATOM 1531 C C . LEU A 1 186 ? -2.230 0.336 1.926 1.00 98.38 186 LEU A C 1
ATOM 1533 O O . LEU A 1 186 ? -1.266 0.517 1.182 1.00 98.38 186 LEU A O 1
ATOM 1537 N N . HIS A 1 187 ? -2.127 0.432 3.249 1.00 98.12 187 HIS A N 1
ATOM 1538 C CA . HIS A 1 187 ? -0.911 0.848 3.940 1.00 98.12 187 HIS A CA 1
ATOM 1539 C C . HIS A 1 187 ? -0.597 -0.081 5.110 1.00 98.12 187 HIS A C 1
ATOM 1541 O O . HIS A 1 187 ? -1.374 -0.191 6.057 1.00 98.12 187 HIS A O 1
ATOM 1547 N N . MET A 1 188 ? 0.571 -0.708 5.049 1.00 97.94 188 MET A N 1
ATOM 1548 C CA . MET A 1 188 ? 1.164 -1.472 6.137 1.00 97.94 188 MET A CA 1
ATOM 1549 C C . MET A 1 188 ? 2.358 -0.685 6.661 1.00 97.94 188 MET A C 1
ATOM 1551 O O . MET A 1 188 ? 3.258 -0.338 5.902 1.00 97.94 188 MET A O 1
ATOM 1555 N N . GLU A 1 189 ? 2.359 -0.385 7.950 1.00 96.31 189 GLU A N 1
ATOM 1556 C CA . GLU A 1 189 ? 3.394 0.402 8.607 1.00 96.31 189 GLU A CA 1
ATOM 1557 C C . GLU A 1 189 ? 3.824 -0.319 9.880 1.00 96.31 189 GLU A C 1
ATOM 1559 O O . GLU A 1 189 ? 3.007 -0.583 10.766 1.00 96.31 189 GLU A O 1
ATOM 1564 N N . CYS A 1 190 ? 5.108 -0.637 9.974 1.00 93.38 190 CYS A N 1
ATOM 1565 C CA . CYS A 1 190 ? 5.689 -1.294 11.134 1.00 93.38 190 CYS A CA 1
ATOM 1566 C C . CYS A 1 190 ? 7.137 -0.837 11.242 1.00 93.38 190 CYS A C 1
ATOM 1568 O O . CYS A 1 190 ? 7.998 -1.321 10.514 1.00 93.38 190 CYS A O 1
ATOM 1570 N N . ARG A 1 191 ? 7.373 0.148 12.107 1.00 93.25 191 ARG A N 1
ATOM 1571 C CA . ARG A 1 191 ? 8.671 0.813 12.213 1.00 93.25 191 ARG A CA 1
ATOM 1572 C C . ARG A 1 191 ? 9.585 -0.016 13.096 1.00 93.25 191 ARG A C 1
ATOM 1574 O O . ARG A 1 191 ? 9.242 -0.257 14.251 1.00 93.25 191 ARG A O 1
ATOM 1581 N N . VAL A 1 192 ? 10.739 -0.423 12.599 1.00 91.00 192 VAL A N 1
ATOM 1582 C CA . VAL A 1 192 ? 11.680 -1.252 13.361 1.00 91.00 192 VAL A CA 1
ATOM 1583 C C . VAL A 1 192 ? 12.685 -0.339 14.063 1.00 91.00 192 VAL A C 1
ATOM 1585 O O . VAL A 1 192 ? 13.095 0.690 13.521 1.00 91.00 192 VAL A O 1
ATOM 1588 N N . LYS A 1 193 ? 13.049 -0.646 15.314 1.00 89.94 193 LYS A N 1
ATOM 1589 C CA . LYS A 1 193 ? 14.073 0.131 16.030 1.00 89.94 193 LYS A CA 1
ATOM 1590 C C . LYS A 1 193 ? 15.423 -0.019 15.316 1.00 89.94 193 LYS A C 1
ATOM 1592 O O . LYS A 1 193 ? 15.769 -1.103 14.849 1.00 89.94 193 LYS A O 1
ATOM 1597 N N . ARG A 1 194 ? 16.216 1.056 15.248 1.00 86.31 194 ARG A N 1
ATOM 1598 C CA . ARG A 1 194 ? 17.473 1.056 14.464 1.00 86.31 194 ARG A CA 1
ATOM 1599 C C . ARG A 1 194 ? 18.466 -0.008 14.920 1.00 86.31 194 ARG A C 1
ATOM 1601 O O . ARG A 1 194 ? 19.120 -0.642 14.101 1.00 86.31 194 ARG A O 1
ATOM 1608 N N . ASP A 1 195 ? 18.588 -0.190 16.229 1.00 83.25 195 ASP A N 1
ATOM 1609 C CA . ASP A 1 195 ? 19.515 -1.127 16.864 1.00 83.25 195 ASP A CA 1
ATOM 1610 C C . ASP A 1 195 ? 19.194 -2.598 16.560 1.00 83.25 195 ASP A C 1
ATOM 1612 O O . ASP A 1 195 ? 20.092 -3.439 16.556 1.00 83.25 195 ASP A O 1
ATOM 1616 N N . VAL A 1 196 ? 17.943 -2.899 16.216 1.00 82.31 196 VAL A N 1
ATOM 1617 C CA . VAL A 1 196 ? 17.503 -4.224 15.757 1.00 82.31 196 VAL A CA 1
ATOM 1618 C C . VAL A 1 196 ? 18.003 -4.513 14.337 1.00 82.31 196 VAL A C 1
ATOM 1620 O O . VAL A 1 196 ? 18.253 -5.668 13.989 1.00 82.31 196 VAL A O 1
ATOM 1623 N N . GLN A 1 197 ? 18.187 -3.469 13.525 1.00 70.06 197 GLN A N 1
ATOM 1624 C CA . GLN A 1 197 ? 18.429 -3.564 12.084 1.00 70.06 197 GLN A CA 1
ATOM 1625 C C . GLN A 1 197 ? 19.909 -3.415 11.686 1.00 70.06 197 GLN A C 1
ATOM 1627 O O . GLN A 1 197 ? 20.241 -3.414 10.498 1.00 70.06 197 GLN A O 1
ATOM 1632 N N . ILE A 1 198 ? 20.831 -3.354 12.655 1.00 71.06 198 ILE A N 1
ATOM 1633 C CA . ILE A 1 198 ? 22.269 -3.171 12.401 1.00 71.06 198 ILE A CA 1
ATOM 1634 C C . ILE A 1 198 ? 22.801 -4.261 11.458 1.00 71.06 198 ILE A C 1
ATOM 1636 O O . ILE A 1 198 ? 22.720 -5.456 11.747 1.00 71.06 198 ILE A O 1
ATOM 1640 N N . GLY A 1 199 ? 23.350 -3.840 10.312 1.00 66.19 199 GLY A N 1
ATOM 1641 C CA . GLY A 1 199 ? 23.927 -4.737 9.305 1.00 66.19 199 GLY A CA 1
ATOM 1642 C C . GLY A 1 199 ? 22.910 -5.679 8.656 1.00 66.19 199 GLY A C 1
ATOM 1643 O O . GLY A 1 199 ? 23.297 -6.710 8.105 1.00 66.19 199 GLY A O 1
ATOM 1644 N N . ASN A 1 200 ? 21.612 -5.359 8.742 1.00 69.44 200 ASN A N 1
ATOM 1645 C CA . ASN A 1 200 ? 20.523 -6.214 8.278 1.00 69.44 200 ASN A CA 1
ATOM 1646 C C . ASN A 1 200 ? 20.567 -7.620 8.923 1.00 69.44 200 ASN A C 1
ATOM 1648 O O . ASN A 1 200 ? 20.247 -8.624 8.285 1.00 69.44 200 ASN A O 1
ATOM 1652 N N . ALA A 1 201 ? 21.006 -7.707 10.186 1.00 69.75 201 ALA A N 1
ATOM 1653 C CA . ALA A 1 201 ? 21.164 -8.970 10.911 1.00 69.75 201 ALA A CA 1
ATOM 1654 C C . ALA A 1 201 ? 19.825 -9.674 11.208 1.00 69.75 201 ALA A C 1
ATOM 1656 O O . ALA A 1 201 ? 19.794 -10.892 11.381 1.00 69.75 201 ALA A O 1
ATOM 1657 N N . ARG A 1 202 ? 18.711 -8.930 11.234 1.00 76.94 202 ARG A N 1
ATOM 1658 C CA . ARG A 1 202 ? 17.357 -9.446 11.490 1.00 76.94 202 ARG A CA 1
ATOM 1659 C C . ARG A 1 202 ? 16.444 -9.410 10.264 1.00 76.94 202 ARG A C 1
ATOM 1661 O O . ARG A 1 202 ? 15.278 -9.036 10.353 1.00 76.94 202 ARG A O 1
ATOM 1668 N N . ARG A 1 203 ? 16.944 -9.853 9.105 1.00 83.94 203 ARG A N 1
ATOM 1669 C CA . ARG A 1 203 ? 16.076 -10.113 7.941 1.00 83.94 203 ARG A CA 1
ATOM 1670 C C . ARG A 1 203 ? 14.908 -11.009 8.348 1.00 83.94 203 ARG A C 1
ATOM 1672 O O . ARG A 1 203 ? 15.113 -12.019 9.020 1.00 83.94 203 ARG A O 1
ATOM 1679 N N . ARG A 1 204 ? 13.707 -10.691 7.855 1.00 88.88 204 ARG A N 1
ATOM 1680 C CA . ARG A 1 204 ? 12.505 -11.511 8.082 1.00 88.88 204 ARG A CA 1
ATOM 1681 C C . ARG A 1 204 ? 12.731 -12.977 7.692 1.00 88.88 204 ARG A C 1
ATOM 1683 O O . ARG A 1 204 ? 12.239 -13.875 8.364 1.00 88.88 204 ARG A O 1
ATOM 1690 N N . GLY A 1 205 ? 13.473 -13.227 6.610 1.00 89.00 205 GLY A N 1
ATOM 1691 C CA . GLY A 1 205 ? 13.558 -14.565 6.029 1.00 89.00 205 GLY A CA 1
ATOM 1692 C C . GLY A 1 205 ? 12.160 -15.026 5.622 1.00 89.00 205 GLY A C 1
ATOM 1693 O O . GLY A 1 205 ? 11.468 -14.314 4.894 1.00 89.00 205 GLY A O 1
ATOM 1694 N N . THR A 1 206 ? 11.734 -16.180 6.127 1.00 91.75 206 THR A N 1
ATOM 1695 C CA . THR A 1 206 ? 10.385 -16.724 5.916 1.00 91.75 206 THR A CA 1
ATOM 1696 C C . THR A 1 206 ? 9.410 -16.424 7.055 1.00 91.75 206 THR A C 1
ATOM 1698 O O . THR A 1 206 ? 8.238 -16.716 6.880 1.00 91.75 206 THR A O 1
ATOM 1701 N N . LYS A 1 207 ? 9.861 -15.813 8.161 1.00 91.94 207 LYS A N 1
ATOM 1702 C CA . LYS A 1 207 ? 9.063 -15.569 9.375 1.00 91.94 207 LYS A CA 1
ATOM 1703 C C . LYS A 1 207 ? 7.796 -14.770 9.103 1.00 91.94 207 LYS A C 1
ATOM 1705 O O . LYS A 1 207 ? 7.852 -13.774 8.373 1.00 91.94 207 LYS A O 1
ATOM 1710 N N . ASP A 1 208 ? 6.684 -15.133 9.715 1.00 92.12 208 ASP A N 1
ATOM 1711 C CA . ASP A 1 208 ? 5.385 -14.525 9.453 1.00 92.12 208 ASP A CA 1
ATOM 1712 C C . ASP A 1 208 ? 4.470 -14.508 10.686 1.00 92.12 208 ASP A C 1
ATOM 1714 O O . ASP A 1 208 ? 4.713 -15.159 11.699 1.00 92.12 208 ASP A O 1
ATOM 1718 N N . ALA A 1 209 ? 3.416 -13.693 10.597 1.00 91.69 209 ALA A N 1
ATOM 1719 C CA . ALA A 1 209 ? 2.469 -13.495 11.687 1.00 91.69 209 ALA A CA 1
ATOM 1720 C C . ALA A 1 209 ? 1.539 -14.694 11.933 1.00 91.69 209 ALA A C 1
ATOM 1722 O O . ALA A 1 209 ? 0.936 -14.760 13.002 1.00 91.69 209 ALA A O 1
ATOM 1723 N N . GLU A 1 210 ? 1.407 -15.619 10.976 1.00 92.62 210 GLU A N 1
ATOM 1724 C CA . GLU A 1 210 ? 0.568 -16.813 11.127 1.00 92.62 210 GLU A CA 1
ATOM 1725 C C . GLU A 1 210 ? 1.274 -17.873 11.978 1.00 92.62 210 GLU A C 1
ATOM 1727 O O . GLU A 1 210 ? 0.638 -18.508 12.819 1.00 92.62 210 GLU A O 1
ATOM 1732 N N . GLN A 1 211 ? 2.592 -18.027 11.808 1.00 93.56 211 GLN A N 1
ATOM 1733 C CA . GLN A 1 211 ? 3.427 -18.915 12.623 1.00 93.56 211 GLN A CA 1
ATOM 1734 C C . GLN A 1 211 ? 3.792 -18.315 13.987 1.00 93.56 211 GLN A C 1
ATOM 1736 O O . GLN A 1 211 ? 4.191 -19.046 14.896 1.00 93.56 211 GLN A O 1
ATOM 1741 N N . GLY A 1 212 ? 3.660 -16.996 14.153 1.00 92.19 212 GLY A N 1
ATOM 1742 C CA . GLY A 1 212 ? 3.984 -16.314 15.407 1.00 92.19 212 GLY A CA 1
ATOM 1743 C C . GLY A 1 212 ? 5.486 -16.093 15.624 1.00 92.19 212 GLY A C 1
ATOM 1744 O O . GLY A 1 212 ? 5.899 -15.830 16.753 1.00 92.19 212 GLY A O 1
ATOM 1745 N N . ASP A 1 213 ? 6.307 -16.221 14.577 1.00 92.06 213 ASP A N 1
ATOM 1746 C CA . ASP A 1 213 ? 7.768 -16.095 14.627 1.00 92.06 213 ASP A CA 1
ATOM 1747 C C . ASP A 1 213 ? 8.303 -14.780 14.022 1.00 92.06 213 ASP A C 1
ATOM 1749 O O . ASP A 1 213 ? 9.523 -14.600 13.886 1.00 92.06 213 ASP A O 1
ATOM 1753 N N . GLN A 1 214 ? 7.401 -13.850 13.684 1.00 92.12 214 GLN A N 1
ATOM 1754 C CA . GLN A 1 214 ? 7.695 -12.479 13.266 1.00 92.12 214 GLN A CA 1
ATOM 1755 C C . GLN A 1 214 ? 8.486 -11.680 14.324 1.00 92.12 214 GLN A C 1
ATOM 1757 O O . GLN A 1 214 ? 8.751 -12.147 15.429 1.00 92.12 214 GLN A O 1
ATOM 1762 N N . LEU A 1 215 ? 8.876 -10.445 13.982 1.00 91.38 215 LEU A N 1
ATOM 1763 C CA . LEU A 1 215 ? 9.515 -9.528 14.937 1.00 91.38 215 LEU A CA 1
ATOM 1764 C C . LEU A 1 215 ? 8.624 -9.278 16.160 1.00 91.38 215 LEU A C 1
ATOM 1766 O O . LEU A 1 215 ? 7.403 -9.159 16.039 1.00 91.38 215 LEU A O 1
ATOM 1770 N N . ASP A 1 216 ? 9.249 -9.159 17.329 1.00 90.69 216 ASP A N 1
ATOM 1771 C CA . ASP A 1 216 ? 8.528 -8.978 18.583 1.00 90.69 216 ASP A CA 1
ATOM 1772 C C . ASP A 1 216 ? 8.106 -7.512 18.773 1.00 90.69 216 ASP A C 1
ATOM 1774 O O . ASP A 1 216 ? 8.919 -6.588 18.711 1.00 90.69 216 ASP A O 1
ATOM 1778 N N . ILE A 1 217 ? 6.812 -7.289 19.017 1.00 91.19 217 ILE A N 1
ATOM 1779 C CA . ILE A 1 217 ? 6.228 -5.940 19.094 1.00 91.19 217 ILE A CA 1
ATOM 1780 C C . ILE A 1 217 ? 6.818 -5.101 20.238 1.00 91.19 217 ILE A C 1
ATOM 1782 O O . ILE A 1 217 ? 6.861 -3.878 20.133 1.00 91.19 217 ILE A O 1
ATOM 1786 N N . ASP A 1 218 ? 7.266 -5.729 21.326 1.00 90.94 218 ASP A N 1
ATOM 1787 C CA . ASP A 1 218 ? 7.758 -5.034 22.516 1.00 90.94 218 ASP A CA 1
ATOM 1788 C C . ASP A 1 218 ? 9.240 -4.641 22.369 1.00 90.94 218 ASP A C 1
ATOM 1790 O O . ASP A 1 218 ? 9.649 -3.478 22.518 1.00 90.94 218 ASP A O 1
ATOM 1794 N N . SER A 1 219 ? 10.058 -5.624 22.005 1.00 91.31 219 SER A N 1
ATOM 1795 C CA . SER A 1 219 ? 11.507 -5.484 21.923 1.00 91.31 219 SER A CA 1
ATOM 1796 C C . SER A 1 219 ? 11.981 -4.876 20.608 1.00 91.31 219 SER A C 1
ATOM 1798 O O . SER A 1 219 ? 12.884 -4.039 20.653 1.00 91.31 219 SER A O 1
ATOM 1800 N N . ASP A 1 220 ? 11.343 -5.178 19.475 1.00 91.50 220 ASP A N 1
ATOM 1801 C CA . ASP A 1 220 ? 11.900 -4.852 18.158 1.00 91.50 220 ASP A CA 1
ATOM 1802 C C . ASP A 1 220 ? 11.248 -3.642 17.479 1.00 91.50 220 ASP A C 1
ATOM 1804 O O . ASP A 1 220 ? 11.887 -2.939 16.692 1.00 91.50 220 ASP A O 1
ATOM 1808 N N . ILE A 1 221 ? 9.974 -3.377 17.772 1.00 92.94 221 ILE A N 1
ATOM 1809 C CA . ILE A 1 221 ? 9.184 -2.371 17.055 1.00 92.94 221 ILE A CA 1
ATOM 1810 C C . ILE A 1 221 ? 9.242 -1.019 17.765 1.00 92.94 221 ILE A C 1
ATOM 1812 O O . ILE A 1 221 ? 9.043 -0.894 18.978 1.00 92.94 221 ILE A O 1
ATOM 1816 N N . LYS A 1 222 ? 9.520 0.034 16.997 1.00 92.12 222 LYS A N 1
ATOM 1817 C CA . LYS A 1 222 ? 9.549 1.412 17.482 1.00 92.12 222 LYS A CA 1
ATOM 1818 C C . LYS A 1 222 ? 8.170 1.818 17.990 1.00 92.12 222 LYS A C 1
ATOM 1820 O O . LYS A 1 222 ? 7.147 1.532 17.371 1.00 92.12 222 LYS A O 1
ATOM 1825 N N . ASP A 1 223 ? 8.160 2.484 19.142 1.00 92.69 223 ASP A N 1
ATOM 1826 C CA . ASP A 1 223 ? 6.949 2.894 19.863 1.00 92.69 223 ASP A CA 1
ATOM 1827 C C . ASP A 1 223 ? 5.990 1.730 20.185 1.00 92.69 223 ASP A C 1
ATOM 1829 O O . ASP A 1 223 ? 4.832 1.970 20.526 1.00 92.69 223 ASP A O 1
ATOM 18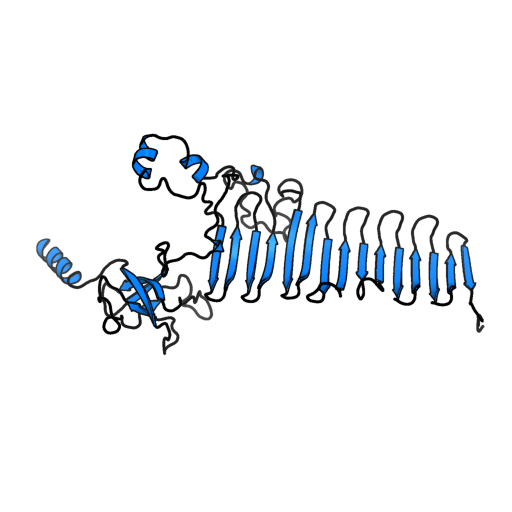33 N N . GLN A 1 224 ? 6.464 0.479 20.061 1.00 93.69 224 GLN A N 1
ATOM 1834 C CA . GLN A 1 224 ? 5.677 -0.748 20.203 1.00 93.69 224 GLN A CA 1
ATOM 1835 C C . GLN A 1 224 ? 4.408 -0.724 19.343 1.00 93.69 224 GLN A C 1
ATOM 1837 O O . GLN A 1 224 ? 3.353 -1.183 19.777 1.00 93.69 224 GLN A O 1
ATOM 1842 N N . LYS A 1 225 ? 4.484 -0.114 18.151 1.00 93.31 225 LYS A N 1
ATOM 1843 C CA . LYS A 1 225 ? 3.321 0.214 17.327 1.00 93.31 225 LYS A CA 1
ATOM 1844 C C . LYS A 1 225 ? 3.478 -0.273 15.893 1.00 93.31 225 LYS A C 1
ATOM 1846 O O . LYS A 1 225 ? 4.326 0.208 15.146 1.00 93.31 225 LYS A O 1
ATOM 1851 N N . ALA A 1 226 ? 2.543 -1.119 15.480 1.00 94.75 226 ALA A N 1
ATOM 1852 C CA . ALA A 1 226 ? 2.324 -1.489 14.089 1.00 94.75 226 ALA A CA 1
ATOM 1853 C C . ALA A 1 226 ? 0.889 -1.159 13.656 1.00 94.75 226 ALA A C 1
ATOM 1855 O O . ALA A 1 226 ? -0.034 -1.066 14.476 1.00 94.75 226 ALA A O 1
ATOM 1856 N N . ARG A 1 227 ? 0.696 -0.942 12.353 1.00 95.88 227 ARG A N 1
ATOM 1857 C CA . ARG A 1 227 ? -0.601 -0.596 11.771 1.00 95.88 227 ARG A CA 1
ATOM 1858 C C . ARG A 1 227 ? -0.775 -1.202 10.384 1.00 95.88 227 ARG A C 1
ATOM 1860 O O . ARG A 1 227 ? 0.098 -1.074 9.532 1.00 95.88 227 ARG A O 1
ATOM 1867 N N . ILE A 1 228 ? -1.965 -1.738 10.135 1.00 97.81 228 ILE A N 1
ATOM 1868 C CA . ILE A 1 228 ? -2.458 -2.062 8.793 1.00 97.81 228 ILE A CA 1
ATOM 1869 C C . ILE A 1 228 ? -3.736 -1.255 8.568 1.00 97.81 228 ILE A C 1
ATOM 1871 O O . ILE A 1 228 ? -4.616 -1.232 9.428 1.00 97.81 228 ILE A O 1
ATOM 1875 N N . GLU A 1 229 ? -3.837 -0.552 7.444 1.00 98.31 229 GLU A N 1
ATOM 1876 C CA . GLU A 1 229 ? -4.967 0.323 7.132 1.00 98.31 229 GLU A CA 1
ATOM 1877 C C . GLU A 1 229 ? -5.355 0.235 5.653 1.00 98.31 229 GLU A C 1
ATOM 1879 O O . GLU A 1 229 ? -4.502 0.345 4.773 1.00 98.31 229 GLU A O 1
ATOM 1884 N N . ILE A 1 230 ? -6.655 0.093 5.394 1.00 98.19 230 ILE A N 1
ATOM 1885 C CA . ILE A 1 230 ? -7.261 0.298 4.076 1.00 98.19 230 ILE A CA 1
ATOM 1886 C C . ILE A 1 230 ? -8.122 1.549 4.172 1.00 98.19 230 ILE A C 1
ATOM 1888 O O . ILE A 1 230 ? -9.004 1.615 5.030 1.00 98.19 230 ILE A O 1
ATOM 1892 N N . THR A 1 231 ? -7.877 2.517 3.295 1.00 97.62 231 THR A N 1
ATOM 1893 C CA . THR A 1 231 ? -8.554 3.814 3.284 1.00 97.62 231 THR A CA 1
ATOM 1894 C C . THR A 1 231 ? -9.136 4.099 1.905 1.00 97.62 231 THR A C 1
ATOM 1896 O O . THR A 1 231 ? -8.422 4.115 0.904 1.00 97.62 231 THR A O 1
ATOM 1899 N N . ASP A 1 232 ? -10.441 4.360 1.870 1.00 95.31 232 ASP A N 1
ATOM 1900 C CA . ASP A 1 232 ? -11.179 4.756 0.670 1.00 95.31 232 ASP A CA 1
ATOM 1901 C C . ASP A 1 232 ? -11.073 6.275 0.399 1.00 95.31 232 ASP A C 1
ATOM 1903 O O . ASP A 1 232 ? -10.676 7.068 1.259 1.00 95.31 232 ASP A O 1
ATOM 1907 N N . LEU A 1 233 ? -11.498 6.701 -0.792 1.00 93.69 233 LEU A N 1
ATOM 1908 C CA . LEU A 1 233 ? -11.540 8.078 -1.270 1.00 93.69 233 LEU A CA 1
ATOM 1909 C C . LEU A 1 233 ? -12.286 9.028 -0.319 1.00 93.69 233 LEU A C 1
ATOM 1911 O O . LEU A 1 233 ? -11.890 10.183 -0.141 1.00 93.69 233 LEU A O 1
ATOM 1915 N N . CYS A 1 234 ? -13.350 8.554 0.337 1.00 92.31 234 CYS A N 1
ATOM 1916 C CA . CYS A 1 234 ? -14.093 9.341 1.328 1.00 92.31 234 CYS A CA 1
ATOM 1917 C C . CYS A 1 234 ? -13.500 9.266 2.746 1.00 92.31 234 CYS A C 1
ATOM 1919 O O . CYS A 1 234 ? -14.125 9.719 3.705 1.00 92.31 234 CYS A O 1
ATOM 1921 N N . ARG A 1 235 ? -12.276 8.739 2.889 1.00 88.69 235 ARG A N 1
ATOM 1922 C CA . ARG A 1 235 ? -11.564 8.535 4.161 1.00 88.69 235 ARG A CA 1
ATOM 1923 C C . ARG A 1 235 ? -12.300 7.612 5.134 1.00 88.69 235 ARG A C 1
ATOM 1925 O O . ARG A 1 235 ? -12.072 7.694 6.343 1.00 88.69 235 ARG A O 1
ATOM 1932 N N . GLN A 1 236 ? -13.176 6.765 4.603 1.00 95.44 236 GLN A N 1
ATOM 1933 C CA . GLN A 1 236 ? -13.658 5.580 5.303 1.00 95.44 236 GLN A CA 1
ATOM 1934 C C . GLN A 1 236 ? -12.493 4.604 5.411 1.00 95.44 236 GLN A C 1
ATOM 1936 O O . GLN A 1 236 ? -11.652 4.568 4.509 1.00 95.44 236 GLN A O 1
ATOM 1941 N N . PHE A 1 237 ? -12.416 3.852 6.503 1.00 96.94 237 PHE A N 1
ATOM 1942 C CA . PHE A 1 237 ? -11.283 2.964 6.706 1.00 96.94 237 PHE A CA 1
ATOM 1943 C C . PHE A 1 237 ? -11.613 1.730 7.532 1.00 96.94 237 PHE A C 1
ATOM 1945 O O . PHE A 1 237 ? -12.494 1.742 8.397 1.00 96.94 237 PHE A O 1
ATOM 1952 N N . VAL A 1 238 ? -10.815 0.693 7.298 1.00 98.12 238 VAL A N 1
ATOM 1953 C CA . VAL A 1 238 ? -10.604 -0.404 8.240 1.00 98.12 238 VAL A CA 1
ATOM 1954 C C . VAL A 1 238 ? -9.152 -0.342 8.686 1.00 98.12 238 VAL A C 1
ATOM 1956 O O . VAL A 1 238 ? -8.249 -0.238 7.854 1.00 98.12 238 VAL A O 1
ATOM 1959 N N . ARG A 1 239 ? -8.926 -0.351 9.998 1.00 97.88 239 ARG A N 1
ATOM 1960 C CA . ARG A 1 239 ? -7.593 -0.236 10.585 1.00 97.88 239 ARG A CA 1
ATOM 1961 C C . ARG A 1 239 ? -7.403 -1.246 11.701 1.00 97.88 239 ARG A C 1
ATOM 1963 O O . ARG A 1 239 ? -8.185 -1.271 12.647 1.00 97.88 239 ARG A O 1
ATOM 1970 N N . TRP A 1 240 ? -6.301 -1.973 11.624 1.00 97.50 240 TRP A N 1
ATOM 1971 C CA . TRP A 1 240 ? -5.744 -2.768 12.706 1.00 97.50 240 TRP A CA 1
ATOM 1972 C C . TRP A 1 240 ? -4.565 -2.003 13.303 1.00 97.50 240 TRP A C 1
ATOM 1974 O O . TRP A 1 240 ? -3.651 -1.603 12.581 1.00 97.50 240 TRP A O 1
ATOM 1984 N N . GLU A 1 241 ? -4.598 -1.767 14.609 1.00 94.75 241 GLU A N 1
ATOM 1985 C CA . GLU A 1 241 ? -3.498 -1.192 15.378 1.00 94.75 241 GLU A CA 1
ATOM 1986 C C . GLU A 1 241 ? -3.013 -2.256 16.361 1.00 94.75 241 GLU A C 1
ATOM 1988 O O . GLU A 1 241 ? -3.759 -2.673 17.245 1.00 94.75 241 GLU A O 1
ATOM 1993 N N . ALA A 1 242 ? -1.771 -2.704 16.193 1.00 86.62 242 ALA A N 1
ATOM 1994 C CA . ALA A 1 242 ? -1.126 -3.624 17.117 1.00 86.62 242 ALA A CA 1
ATOM 1995 C C . ALA A 1 242 ? -0.179 -2.815 17.999 1.00 86.62 242 ALA A C 1
ATOM 1997 O O . ALA A 1 242 ? 0.853 -2.324 17.533 1.00 86.62 242 ALA A O 1
ATOM 1998 N N . TRP A 1 243 ? -0.585 -2.620 19.249 1.00 86.81 243 TRP A N 1
ATOM 1999 C CA . TRP A 1 243 ? 0.219 -2.025 20.309 1.00 86.81 243 TRP A CA 1
ATOM 2000 C C . TRP A 1 243 ? 0.339 -3.057 21.412 1.00 86.81 243 TRP A C 1
ATOM 2002 O O . TRP A 1 243 ? -0.675 -3.675 21.719 1.00 86.81 243 TRP A O 1
ATOM 2012 N N . LYS A 1 244 ? 1.503 -3.196 22.050 1.00 82.56 244 LYS A N 1
ATOM 2013 C CA . LYS A 1 244 ? 1.649 -4.115 23.185 1.00 82.56 244 LYS A CA 1
ATOM 2014 C C . LYS A 1 244 ? 0.556 -3.861 24.239 1.00 82.56 244 LYS A C 1
ATOM 2016 O O . LYS A 1 244 ? 0.519 -2.788 24.846 1.00 82.56 244 LYS A O 1
ATOM 2021 N N . ASP A 1 245 ? -0.327 -4.844 24.425 1.00 84.75 245 ASP A N 1
ATOM 2022 C CA . ASP A 1 245 ? -1.442 -4.840 25.383 1.00 84.75 245 ASP A CA 1
ATOM 2023 C C . ASP A 1 245 ? -2.485 -3.718 25.153 1.00 84.75 245 ASP A C 1
ATOM 2025 O O . ASP A 1 245 ? -3.184 -3.309 26.089 1.00 84.75 245 ASP A O 1
ATOM 2029 N N . LYS A 1 246 ? -2.561 -3.156 23.937 1.00 90.62 246 LYS A N 1
ATOM 2030 C CA . LYS A 1 246 ? -3.451 -2.039 23.548 1.00 90.62 246 LYS A CA 1
ATOM 2031 C C . LYS A 1 246 ? -3.994 -2.186 22.120 1.00 90.62 246 LYS A C 1
ATOM 2033 O O . LYS A 1 246 ? -4.196 -1.186 21.423 1.00 90.62 246 LYS A O 1
ATOM 2038 N N . GLU A 1 247 ? -4.171 -3.417 21.663 1.00 93.31 247 GLU A N 1
ATOM 2039 C CA . GLU A 1 247 ? -4.547 -3.738 20.292 1.00 93.31 247 GLU A CA 1
ATOM 2040 C C . GLU A 1 247 ? -5.992 -3.325 19.989 1.00 93.31 247 GLU A C 1
ATOM 2042 O O . GLU A 1 247 ? -6.897 -3.435 20.824 1.00 93.31 247 GLU A O 1
ATOM 2047 N N . LYS A 1 248 ? -6.207 -2.796 18.779 1.00 96.38 248 LYS A N 1
ATOM 2048 C CA . LYS A 1 248 ? -7.500 -2.254 18.353 1.00 96.38 248 LYS A CA 1
ATOM 2049 C C . LYS A 1 248 ? -7.800 -2.569 16.904 1.00 96.38 248 LYS A C 1
ATOM 2051 O O . LYS A 1 248 ? -6.940 -2.459 16.032 1.00 96.38 248 LYS A O 1
ATOM 2056 N N . ILE A 1 249 ? -9.071 -2.842 16.634 1.00 97.75 249 ILE A N 1
ATOM 2057 C CA . ILE A 1 249 ? -9.623 -2.907 15.283 1.00 97.75 249 ILE A CA 1
ATOM 2058 C C . ILE A 1 249 ? -10.693 -1.833 15.157 1.00 97.75 249 ILE A C 1
ATOM 2060 O O . ILE A 1 249 ? -11.641 -1.768 15.938 1.00 97.75 249 ILE A O 1
ATOM 2064 N N . HIS A 1 250 ? -10.530 -0.976 14.159 1.00 97.62 250 HIS A N 1
ATOM 2065 C CA . HIS A 1 250 ? -11.447 0.099 13.833 1.00 97.62 250 HIS A CA 1
ATOM 2066 C C . HIS A 1 250 ? -12.068 -0.166 12.466 1.00 97.62 250 HIS A C 1
ATOM 2068 O O . HIS A 1 250 ? -11.352 -0.352 11.486 1.00 97.62 250 HIS A O 1
ATOM 2074 N N . ILE A 1 251 ? -13.391 -0.090 12.386 1.00 97.94 251 ILE A N 1
ATOM 2075 C CA . ILE A 1 251 ? -14.127 -0.006 11.123 1.00 97.94 251 ILE A CA 1
ATOM 2076 C C . ILE A 1 251 ? -14.897 1.302 11.176 1.00 97.94 251 ILE A C 1
ATOM 2078 O O . ILE A 1 251 ? -15.697 1.502 12.088 1.00 97.94 251 ILE A O 1
ATOM 2082 N N . GLN A 1 252 ? -14.643 2.211 10.242 1.00 97.12 252 GLN A N 1
ATOM 2083 C CA . GLN A 1 252 ? -15.278 3.521 10.239 1.00 97.12 252 GLN A CA 1
ATOM 2084 C C . GLN A 1 252 ? -15.783 3.885 8.848 1.00 97.12 252 GLN A C 1
ATOM 2086 O O . GLN A 1 252 ? -15.011 3.961 7.894 1.00 97.12 252 GLN A O 1
ATOM 2091 N N . SER A 1 253 ? -17.071 4.213 8.771 1.00 97.00 253 SER A N 1
ATOM 2092 C CA . SER A 1 253 ? -17.669 4.869 7.611 1.00 97.00 253 SER A CA 1
ATOM 2093 C C . SER A 1 253 ? -17.936 6.334 7.944 1.00 97.00 253 SER A C 1
ATOM 2095 O O . SER A 1 253 ? -18.345 6.663 9.062 1.00 97.00 253 SER A O 1
ATOM 2097 N N . CYS A 1 254 ? -17.689 7.231 6.993 1.00 94.38 254 CYS A N 1
ATOM 2098 C CA . CYS A 1 254 ? -18.023 8.641 7.122 1.00 94.38 254 CYS A CA 1
ATOM 2099 C C . CYS A 1 254 ? -18.308 9.304 5.773 1.00 94.38 254 CYS A C 1
ATOM 2101 O O . CYS A 1 254 ? -17.955 8.786 4.710 1.00 94.38 254 CYS A O 1
ATOM 2103 N N . ASP A 1 255 ? -18.951 10.469 5.829 1.00 92.00 255 ASP A N 1
ATOM 2104 C CA . ASP A 1 255 ? -19.034 11.373 4.688 1.00 92.00 255 ASP A CA 1
ATOM 2105 C C . ASP A 1 255 ? -17.703 12.105 4.450 1.00 92.00 255 ASP A C 1
ATOM 2107 O O . ASP A 1 255 ? -16.788 12.104 5.279 1.00 92.00 255 ASP A O 1
ATOM 2111 N N . LYS A 1 256 ? -17.594 12.766 3.293 1.00 88.94 256 LYS A N 1
ATOM 2112 C CA . LYS A 1 256 ? -16.381 13.493 2.887 1.00 88.94 256 LYS A CA 1
ATOM 2113 C C . LYS A 1 256 ? -15.974 14.589 3.884 1.00 88.94 256 LYS A C 1
ATOM 2115 O O . LYS A 1 256 ? -14.783 14.845 4.053 1.00 88.94 256 LYS A O 1
ATOM 2120 N N . SER A 1 257 ? -16.943 15.239 4.534 1.00 89.56 257 SER A N 1
ATOM 2121 C CA . SER A 1 257 ? -16.704 16.283 5.543 1.00 89.56 257 SER A CA 1
ATOM 2122 C C . SER A 1 257 ? -16.377 15.720 6.930 1.00 89.56 257 SER A C 1
ATOM 2124 O O . SER A 1 257 ? -15.947 16.479 7.797 1.00 89.56 257 SER A O 1
ATOM 2126 N N . ARG A 1 258 ? -16.555 14.408 7.140 1.00 88.12 258 ARG A N 1
ATOM 2127 C CA . ARG A 1 258 ? -16.483 13.715 8.436 1.00 88.12 258 ARG A CA 1
ATOM 2128 C C . ARG A 1 258 ? -17.520 14.191 9.458 1.00 88.12 258 ARG A C 1
ATOM 2130 O O . ARG A 1 258 ? -17.403 13.867 10.639 1.00 88.12 258 ARG A O 1
ATOM 2137 N N . ALA A 1 259 ? -18.533 14.936 9.023 1.00 92.06 259 ALA A N 1
ATOM 2138 C CA . ALA A 1 259 ? -19.627 15.379 9.878 1.00 92.06 259 ALA A CA 1
ATOM 2139 C C . ALA A 1 259 ? -20.549 14.210 10.250 1.00 92.06 259 ALA A C 1
ATOM 2141 O O . ALA A 1 259 ? -21.091 14.163 11.355 1.00 92.06 259 ALA A O 1
ATOM 2142 N N . ARG A 1 260 ? -20.706 13.246 9.338 1.00 94.75 260 ARG A N 1
ATOM 2143 C CA . ARG A 1 260 ? -21.511 12.039 9.534 1.00 94.75 260 ARG A CA 1
ATOM 2144 C C . ARG A 1 260 ? -20.585 10.846 9.610 1.00 94.75 260 ARG A C 1
ATOM 2146 O O . ARG A 1 260 ? -19.878 10.565 8.649 1.00 94.75 260 ARG A O 1
ATOM 2153 N N . TRP A 1 261 ? -20.611 10.132 10.727 1.00 95.62 261 TRP A N 1
ATOM 2154 C CA . TRP A 1 261 ? -19.776 8.953 10.926 1.00 95.62 261 TRP A CA 1
ATOM 2155 C C . TRP A 1 261 ? -20.529 7.848 11.659 1.00 95.62 261 TRP A C 1
ATOM 2157 O O . TRP A 1 261 ? -21.479 8.105 12.399 1.00 95.62 261 TRP A O 1
ATOM 2167 N N . GLN A 1 262 ? -20.091 6.619 11.423 1.00 97.38 262 GLN A N 1
ATOM 2168 C CA . GLN A 1 262 ? -20.458 5.416 12.163 1.00 97.38 262 GLN A CA 1
ATOM 2169 C C . GLN A 1 262 ? -19.193 4.595 12.360 1.00 97.38 262 GLN A C 1
ATOM 2171 O O . GLN A 1 262 ? -18.280 4.650 11.527 1.00 97.38 262 GLN A O 1
ATOM 2176 N N . LYS A 1 263 ? -19.112 3.865 13.470 1.00 97.31 263 LYS A N 1
ATOM 2177 C CA . LYS A 1 263 ? -17.878 3.178 13.838 1.00 97.31 263 LYS A CA 1
ATOM 2178 C C . LYS A 1 263 ? -18.155 1.878 14.575 1.00 97.31 263 LYS A C 1
ATOM 2180 O O . LYS A 1 263 ? -19.053 1.819 15.406 1.00 97.31 263 LYS A O 1
ATOM 2185 N N . ILE A 1 264 ? -17.318 0.883 14.320 1.00 98.38 264 ILE A N 1
ATOM 2186 C CA . ILE A 1 264 ? -17.134 -0.292 15.166 1.00 98.38 264 ILE A CA 1
ATOM 2187 C C . ILE A 1 264 ? -15.710 -0.235 15.720 1.00 98.38 264 ILE A C 1
ATOM 2189 O O . ILE A 1 264 ? -14.757 0.036 14.983 1.00 98.38 264 ILE A O 1
ATOM 2193 N N . LEU A 1 265 ? -15.574 -0.441 17.024 1.00 98.06 265 LEU A N 1
ATOM 2194 C CA . LEU A 1 265 ? -14.307 -0.621 17.719 1.00 98.06 265 LEU A CA 1
ATOM 2195 C C . LEU A 1 265 ? -14.316 -1.985 18.398 1.00 98.06 265 LEU A C 1
ATOM 2197 O O . LEU A 1 265 ? -15.236 -2.283 19.154 1.00 98.06 265 LEU A O 1
ATOM 2201 N N . ILE A 1 266 ? -13.261 -2.754 18.172 1.00 98.12 266 ILE A N 1
ATOM 2202 C CA . ILE A 1 266 ? -12.878 -3.884 19.014 1.00 98.12 266 ILE A CA 1
ATOM 2203 C C . ILE A 1 266 ? -11.586 -3.455 19.699 1.00 98.12 266 ILE A C 1
ATOM 2205 O O . ILE A 1 266 ? -10.614 -3.135 19.018 1.00 98.12 266 ILE A O 1
ATOM 2209 N N . ASP A 1 267 ? -11.608 -3.367 21.021 1.00 97.00 267 ASP A N 1
ATOM 2210 C CA . ASP A 1 267 ? -10.494 -2.927 21.853 1.00 97.00 267 ASP A CA 1
ATOM 2211 C C . ASP A 1 267 ? -10.125 -4.073 22.791 1.00 97.00 267 ASP A C 1
ATOM 2213 O O . ASP A 1 267 ? -10.943 -4.484 23.613 1.00 97.00 267 ASP A O 1
ATOM 2217 N N . THR A 1 268 ? -8.915 -4.604 22.651 1.00 95.75 268 THR A N 1
ATOM 2218 C CA . THR A 1 268 ? -8.370 -5.640 23.538 1.00 95.75 268 THR A CA 1
ATOM 2219 C C . THR A 1 268 ? -7.292 -5.065 24.449 1.00 95.75 268 THR A C 1
ATOM 2221 O O . THR A 1 268 ? -6.421 -5.790 24.921 1.00 95.75 268 THR A O 1
ATOM 2224 N N . THR A 1 269 ? -7.339 -3.751 24.708 1.00 94.31 269 THR A N 1
ATOM 2225 C CA . THR A 1 269 ? -6.467 -3.123 25.697 1.00 94.31 269 THR A CA 1
ATOM 2226 C C . THR A 1 269 ? -6.647 -3.795 27.048 1.00 94.31 269 THR A C 1
ATOM 2228 O O . THR A 1 269 ? -7.754 -3.811 27.585 1.00 94.31 269 THR A O 1
ATOM 2231 N N . LYS A 1 270 ? -5.542 -4.270 27.626 1.00 91.50 270 LYS A N 1
ATOM 2232 C CA . LYS A 1 270 ? -5.542 -4.999 28.895 1.00 91.50 270 LYS A CA 1
ATOM 2233 C C . LYS A 1 270 ? -6.246 -4.210 30.004 1.00 91.50 270 LYS A C 1
ATOM 2235 O O . LYS A 1 270 ? -5.823 -3.104 30.357 1.00 91.50 270 LYS A O 1
ATOM 2240 N N . GLY A 1 271 ? -7.297 -4.798 30.571 1.00 92.12 271 GLY A N 1
ATOM 2241 C CA . GLY A 1 271 ? -8.134 -4.225 31.626 1.00 92.12 271 GLY A CA 1
ATOM 2242 C C . GLY A 1 271 ? -9.120 -3.147 31.163 1.00 92.12 271 GLY A C 1
ATOM 2243 O O . GLY A 1 271 ? -9.700 -2.476 32.015 1.00 92.12 271 GLY A O 1
ATOM 2244 N N . LYS A 1 272 ? -9.270 -2.927 29.851 1.00 93.88 272 LYS A N 1
ATOM 2245 C CA . LYS A 1 272 ? -10.205 -1.974 29.220 1.00 93.88 272 LYS A CA 1
ATOM 2246 C C . LYS A 1 272 ? -10.875 -2.567 27.975 1.00 93.88 272 LYS A C 1
ATOM 2248 O O . LYS A 1 272 ? -11.172 -1.847 27.016 1.00 93.88 272 LYS A O 1
ATOM 2253 N N . GLU A 1 273 ? -11.033 -3.882 27.966 1.00 96.50 273 GLU A N 1
ATOM 2254 C CA . GLU A 1 273 ? -11.499 -4.654 26.828 1.00 96.50 273 GLU A CA 1
ATOM 2255 C C . GLU A 1 273 ? -12.955 -4.313 26.517 1.00 96.50 273 GLU A C 1
ATOM 2257 O O . GLU A 1 273 ? -13.813 -4.322 27.400 1.00 96.50 273 GLU A O 1
ATOM 2262 N N . LYS A 1 274 ? -13.258 -4.013 25.253 1.00 97.19 274 LYS A N 1
ATOM 2263 C CA . LYS A 1 274 ? -14.627 -3.703 24.836 1.00 97.19 274 LYS A CA 1
ATOM 2264 C C . LYS A 1 274 ? -14.868 -3.887 23.349 1.00 97.19 274 LYS A C 1
ATOM 2266 O O . LYS A 1 274 ? -13.984 -3.706 22.514 1.00 97.19 274 LYS A O 1
ATOM 2271 N N . VAL A 1 275 ? -16.128 -4.136 23.016 1.00 98.38 275 VAL A N 1
ATOM 2272 C CA . VAL A 1 275 ? -16.665 -4.032 21.660 1.00 98.38 275 VAL A CA 1
ATOM 2273 C C . VAL A 1 275 ? -17.718 -2.935 21.655 1.00 98.38 275 VAL A C 1
ATOM 2275 O O . VAL A 1 275 ? -18.697 -3.003 22.393 1.00 98.38 275 VAL A O 1
ATOM 2278 N N . HIS A 1 276 ? -17.523 -1.907 20.832 1.00 98.44 276 HIS A N 1
ATOM 2279 C CA . HIS A 1 276 ? -18.404 -0.740 20.789 1.00 98.44 276 HIS A CA 1
ATOM 2280 C C . HIS A 1 276 ? -18.806 -0.429 19.353 1.00 98.44 276 HIS A C 1
ATOM 2282 O O . HIS A 1 276 ? -17.964 -0.186 18.488 1.00 98.44 276 HIS A O 1
ATOM 2288 N N . ILE A 1 277 ? -20.109 -0.431 19.107 1.00 98.50 277 ILE A N 1
ATOM 2289 C CA . ILE A 1 277 ? -20.727 -0.047 17.845 1.00 98.50 277 ILE A CA 1
ATOM 2290 C C . ILE A 1 277 ? -21.456 1.270 18.075 1.00 98.50 277 ILE A C 1
ATOM 2292 O O . ILE A 1 277 ? -22.379 1.339 18.884 1.00 98.50 277 ILE A O 1
ATOM 2296 N N . TRP A 1 278 ? -21.071 2.304 17.336 1.00 98.38 278 TRP A N 1
ATOM 2297 C CA . TRP A 1 278 ? -21.766 3.585 17.307 1.00 98.38 278 TRP A CA 1
ATOM 2298 C C . TRP A 1 278 ? -22.580 3.705 16.026 1.00 98.38 278 TRP A C 1
ATOM 2300 O O . TRP A 1 278 ? -22.046 3.589 14.917 1.00 98.38 278 TRP A O 1
ATOM 2310 N N . GLY A 1 279 ? -23.863 4.024 16.186 1.00 96.56 279 GLY A N 1
ATOM 2311 C CA . GLY A 1 279 ? -24.698 4.508 15.097 1.00 96.56 279 GLY A CA 1
ATOM 2312 C C . GLY A 1 279 ? -24.313 5.927 14.670 1.00 96.56 279 GLY A C 1
ATOM 2313 O O . GLY A 1 279 ? -23.243 6.442 15.001 1.00 96.56 279 GLY A O 1
ATOM 2314 N N . LEU A 1 280 ? -25.193 6.581 13.909 1.00 96.31 280 LEU A N 1
ATOM 2315 C CA . LEU A 1 280 ? -24.892 7.871 13.287 1.00 96.31 280 LEU A CA 1
ATOM 2316 C C . LEU A 1 280 ? -24.470 8.920 14.326 1.00 96.31 280 LEU A C 1
ATOM 2318 O O . LEU A 1 280 ? -25.250 9.268 15.214 1.00 96.31 280 LEU A O 1
ATOM 2322 N N . CYS A 1 281 ? -23.244 9.426 14.187 1.00 94.88 281 CYS A N 1
ATOM 2323 C CA . CYS A 1 281 ? -22.637 10.437 15.054 1.00 94.88 281 CYS A CA 1
ATOM 2324 C C . CYS A 1 281 ? -22.658 10.063 16.550 1.00 94.88 281 CYS A C 1
ATOM 2326 O O . CYS A 1 281 ? -22.700 10.951 17.397 1.00 94.88 281 CYS A O 1
ATOM 2328 N N . GLY A 1 282 ? -22.686 8.765 16.880 1.00 94.50 282 GLY A N 1
ATOM 2329 C CA . GLY A 1 282 ? -22.761 8.288 18.265 1.00 94.50 282 GLY A CA 1
ATOM 2330 C C . GLY A 1 282 ? -24.101 8.541 18.961 1.00 94.50 282 GLY A C 1
ATOM 2331 O O . GLY A 1 282 ? -24.171 8.462 20.179 1.00 94.50 282 GLY A O 1
ATOM 2332 N N . THR A 1 283 ? -25.170 8.844 18.215 1.00 95.81 283 THR A N 1
ATOM 2333 C CA . THR A 1 283 ? -26.507 9.093 18.797 1.00 95.81 283 THR A CA 1
ATOM 2334 C C . THR A 1 283 ? -27.162 7.853 19.404 1.00 95.81 283 THR A C 1
ATOM 2336 O O . THR A 1 283 ? -28.109 7.982 20.167 1.00 95.81 283 THR A O 1
ATOM 2339 N N . GLN A 1 284 ? -26.673 6.667 19.060 1.00 96.88 284 GLN A N 1
ATOM 2340 C CA . GLN A 1 284 ? -27.134 5.367 19.537 1.00 96.88 284 GLN A CA 1
ATOM 2341 C C . GLN A 1 284 ? -25.952 4.399 19.520 1.00 96.88 284 GLN A C 1
ATOM 2343 O O . GLN A 1 284 ? -25.024 4.575 18.720 1.00 96.88 284 GLN A O 1
ATOM 2348 N N . GLU A 1 285 ? -25.981 3.385 20.376 1.00 97.94 285 GLU A N 1
ATOM 2349 C CA . GLU A 1 285 ? -24.839 2.501 20.588 1.00 97.94 285 GLU A CA 1
ATOM 2350 C C . GLU A 1 285 ? -25.213 1.086 21.038 1.00 97.94 285 GLU A C 1
ATOM 2352 O O . GLU A 1 285 ? -26.251 0.849 21.659 1.00 97.94 285 GLU A O 1
ATOM 2357 N N . ILE A 1 286 ? -24.299 0.161 20.745 1.00 98.44 286 ILE A N 1
ATOM 2358 C CA . ILE A 1 286 ? -24.204 -1.168 21.346 1.00 98.44 286 ILE A CA 1
ATOM 2359 C C . ILE A 1 286 ? -22.814 -1.263 21.965 1.00 98.44 286 ILE A C 1
ATOM 2361 O O . ILE A 1 286 ? -21.817 -1.070 21.267 1.00 98.44 286 ILE A O 1
ATOM 2365 N N . LEU A 1 287 ? -22.745 -1.554 23.256 1.00 98.25 287 LEU A N 1
ATOM 2366 C CA . LEU A 1 287 ? -21.503 -1.671 24.005 1.00 98.25 287 LEU A CA 1
ATOM 2367 C C . LEU A 1 287 ? -21.480 -3.011 24.737 1.00 98.25 287 LEU A C 1
ATOM 2369 O O . LEU A 1 287 ? -22.402 -3.334 25.480 1.00 98.25 287 LEU A O 1
ATOM 2373 N N . ILE A 1 288 ? -20.407 -3.763 24.532 1.00 98.38 288 ILE A N 1
ATOM 2374 C CA . ILE A 1 288 ? -19.987 -4.872 25.382 1.00 98.38 288 ILE A CA 1
ATOM 2375 C C . ILE A 1 288 ? -18.708 -4.388 26.052 1.00 98.38 288 ILE A C 1
ATOM 2377 O O . ILE A 1 288 ? -17.689 -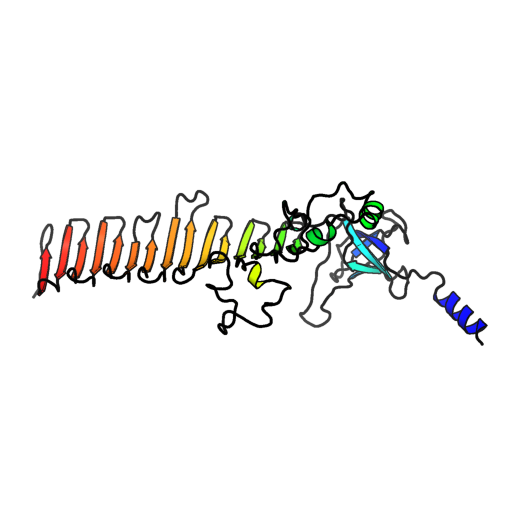4.239 25.382 1.00 98.38 288 ILE A O 1
ATOM 2381 N N . ASP A 1 289 ? -18.782 -4.084 27.338 1.00 97.69 289 ASP A N 1
ATOM 2382 C CA . ASP A 1 289 ? -17.672 -3.594 28.142 1.00 97.69 289 ASP A CA 1
ATOM 2383 C C . ASP A 1 289 ? -17.233 -4.690 29.112 1.00 97.69 289 ASP A C 1
ATOM 2385 O O . ASP A 1 289 ? -18.023 -5.186 29.914 1.00 97.69 289 ASP A O 1
ATOM 2389 N N . SER A 1 290 ? -15.979 -5.104 29.000 1.00 96.69 290 SER A N 1
ATOM 2390 C CA . SER A 1 290 ? -15.318 -6.064 29.886 1.00 96.69 290 SER A CA 1
ATOM 2391 C C . SER A 1 290 ? -14.201 -5.397 30.696 1.00 96.69 290 SER A C 1
ATOM 2393 O O . SER A 1 290 ? -13.372 -6.085 31.283 1.00 96.69 290 SER A O 1
ATOM 2395 N N . THR A 1 291 ? -14.186 -4.060 30.746 1.00 95.62 291 THR A N 1
ATOM 2396 C CA . THR A 1 291 ? -13.298 -3.280 31.610 1.00 95.62 291 THR A CA 1
ATOM 2397 C C . THR A 1 291 ? -13.513 -3.682 33.067 1.00 95.62 291 THR A C 1
ATOM 2399 O O . THR A 1 291 ? -14.641 -3.672 33.565 1.00 95.62 291 THR A O 1
ATOM 2402 N N . ALA A 1 292 ? -12.413 -3.984 33.758 1.00 91.06 292 ALA A N 1
ATOM 2403 C CA . ALA A 1 292 ? -12.442 -4.448 35.139 1.00 91.06 292 ALA A CA 1
ATOM 2404 C C . ALA A 1 292 ? -13.162 -3.447 36.065 1.00 91.06 292 ALA A C 1
ATOM 2406 O O . ALA A 1 292 ? -12.753 -2.288 36.179 1.00 91.06 292 ALA A O 1
ATOM 2407 N N . GLY A 1 293 ? -14.211 -3.907 36.749 1.00 91.75 293 GLY A N 1
ATOM 2408 C CA . GLY A 1 293 ? -15.031 -3.113 37.668 1.00 91.75 293 GLY A CA 1
ATOM 2409 C C . GLY A 1 293 ? -16.125 -2.264 37.010 1.00 91.75 293 GLY A C 1
ATOM 2410 O O . GLY A 1 293 ? -16.841 -1.555 37.719 1.00 91.75 293 GLY A O 1
ATOM 2411 N N . THR A 1 294 ? -16.266 -2.304 35.683 1.00 94.25 294 THR A N 1
ATOM 2412 C CA . THR A 1 294 ? -17.352 -1.636 34.945 1.00 94.25 294 THR A CA 1
ATOM 2413 C C . THR A 1 294 ? -17.987 -2.560 33.903 1.00 94.25 294 THR A C 1
ATOM 2415 O O . THR A 1 294 ? -18.468 -2.095 32.870 1.00 94.25 294 THR A O 1
ATOM 2418 N N . GLU A 1 295 ? -17.969 -3.868 34.153 1.00 96.38 295 GLU A N 1
ATOM 2419 C CA . GLU A 1 295 ? -18.409 -4.900 33.221 1.00 96.38 295 GLU A CA 1
ATOM 2420 C C . GLU A 1 295 ? -19.906 -4.777 32.925 1.00 96.38 295 GLU A C 1
ATOM 2422 O O . GLU A 1 295 ? -20.757 -4.903 33.812 1.00 96.38 295 GLU A O 1
ATOM 2427 N N . MET A 1 296 ? -20.256 -4.553 31.659 1.00 97.31 296 MET A N 1
ATOM 2428 C CA . MET A 1 296 ? -21.648 -4.381 31.260 1.00 97.31 296 MET A CA 1
ATOM 2429 C C . MET A 1 296 ? -21.894 -4.655 29.776 1.00 97.31 296 MET A C 1
ATOM 2431 O O . MET A 1 296 ? -21.033 -4.459 28.926 1.00 97.31 296 MET A O 1
ATOM 2435 N N . ILE A 1 297 ? -23.129 -5.022 29.442 1.00 98.31 297 ILE A N 1
ATOM 2436 C CA . ILE A 1 297 ? -23.664 -4.993 28.078 1.00 98.31 297 ILE A CA 1
ATOM 2437 C C . ILE A 1 297 ? -24.759 -3.929 28.034 1.00 98.31 297 ILE A C 1
ATOM 2439 O O . ILE A 1 297 ? -25.682 -3.953 28.848 1.00 98.31 297 ILE A O 1
ATOM 2443 N N . ARG A 1 298 ? -24.666 -2.987 27.094 1.00 98.19 298 ARG A N 1
ATOM 2444 C CA . ARG A 1 298 ? -25.554 -1.825 26.974 1.00 98.19 298 ARG A CA 1
ATOM 2445 C C . ARG A 1 298 ? -26.037 -1.645 25.542 1.00 98.19 298 ARG A C 1
ATOM 2447 O O . ARG A 1 298 ? -25.246 -1.624 24.605 1.00 98.19 298 ARG A O 1
ATOM 2454 N N . LEU A 1 299 ? -27.339 -1.440 25.398 1.00 98.31 299 LEU A N 1
ATOM 2455 C CA . LEU A 1 299 ? -28.000 -0.996 24.175 1.00 98.31 299 LEU A CA 1
ATOM 2456 C C . LEU A 1 299 ? -28.643 0.352 24.479 1.00 98.31 299 LEU A C 1
ATOM 2458 O O . LEU A 1 299 ? -29.444 0.431 25.408 1.00 98.31 299 LEU A O 1
ATOM 2462 N N . ALA A 1 300 ? -28.303 1.397 23.731 1.00 97.81 300 ALA A N 1
ATOM 2463 C CA . ALA A 1 300 ? -28.921 2.710 23.888 1.00 97.81 300 ALA A CA 1
ATOM 2464 C C . ALA A 1 300 ? -29.370 3.255 22.532 1.00 97.81 300 ALA A C 1
ATOM 2466 O O . ALA A 1 300 ? -28.593 3.280 21.575 1.00 97.81 300 ALA A O 1
ATOM 2467 N N . ASP A 1 301 ? -30.625 3.691 22.447 1.00 97.38 301 ASP A N 1
ATOM 2468 C CA . ASP A 1 301 ? -31.173 4.305 21.242 1.00 97.38 301 ASP A CA 1
ATOM 2469 C C . ASP A 1 301 ? -31.049 5.841 21.265 1.00 97.38 301 ASP A C 1
ATOM 2471 O O . ASP A 1 301 ? -30.707 6.462 22.273 1.00 97.38 301 ASP A O 1
ATOM 2475 N N . LYS A 1 302 ? -31.378 6.477 20.136 1.00 96.69 302 LYS A N 1
ATOM 2476 C CA . LYS A 1 302 ? -31.369 7.941 20.000 1.00 96.69 302 LYS A CA 1
ATOM 2477 C C . LYS A 1 302 ? -32.439 8.645 20.844 1.00 96.69 302 LYS A C 1
ATOM 2479 O O . LYS A 1 302 ? -32.328 9.844 21.101 1.00 96.69 302 LYS A O 1
ATOM 2484 N N . ALA A 1 303 ? -33.502 7.944 21.224 1.00 95.81 303 ALA A N 1
ATOM 2485 C CA . ALA A 1 303 ? -34.594 8.495 22.014 1.00 95.81 303 ALA A CA 1
ATOM 2486 C C . ALA A 1 303 ? -34.325 8.443 23.529 1.00 95.81 303 ALA A C 1
ATOM 2488 O O . ALA A 1 303 ? -35.143 8.965 24.288 1.00 95.81 303 ALA A O 1
ATOM 2489 N N . GLY A 1 304 ? -33.197 7.863 23.955 1.00 93.00 304 GLY A N 1
ATOM 2490 C CA . GLY A 1 304 ? -32.807 7.713 25.355 1.00 93.00 304 GLY A CA 1
ATOM 2491 C C . GLY A 1 304 ? -33.316 6.429 26.013 1.00 93.00 304 GLY A C 1
ATOM 2492 O O . GLY A 1 304 ? -33.208 6.301 27.230 1.00 93.00 304 GLY A O 1
ATOM 2493 N N . GLN A 1 305 ? -33.864 5.487 25.242 1.00 97.50 305 GLN A N 1
ATOM 2494 C CA . GLN A 1 305 ? -34.205 4.151 25.727 1.00 97.50 305 GLN A CA 1
ATOM 2495 C C . GLN A 1 305 ? -32.925 3.346 25.926 1.00 97.50 305 GLN A C 1
ATOM 2497 O O . GLN A 1 305 ? -32.019 3.400 25.089 1.00 97.50 305 GLN A O 1
ATOM 2502 N N . VAL A 1 306 ? -32.847 2.595 27.024 1.00 97.81 306 VAL A N 1
ATOM 2503 C CA . VAL A 1 306 ? -31.637 1.844 27.371 1.00 97.81 306 VAL A CA 1
ATOM 2504 C C . VAL A 1 306 ? -31.987 0.458 27.894 1.00 97.81 306 VAL A C 1
ATOM 2506 O O . VAL A 1 306 ? -32.849 0.315 28.758 1.00 97.81 306 VAL A O 1
ATOM 2509 N N . VAL A 1 307 ? -31.267 -0.555 27.418 1.00 98.31 307 VAL A N 1
ATOM 2510 C CA . VAL A 1 307 ? -31.226 -1.895 28.017 1.00 98.31 307 VAL A CA 1
ATOM 2511 C C . VAL A 1 307 ? -29.807 -2.156 28.509 1.00 98.31 307 VAL A C 1
ATOM 2513 O O . VAL A 1 307 ? -28.849 -1.956 27.764 1.00 98.31 307 VAL A O 1
ATOM 2516 N N . VAL A 1 308 ? -29.665 -2.573 29.765 1.00 98.12 308 VAL A N 1
ATOM 2517 C CA . VAL A 1 308 ? -28.379 -2.812 30.425 1.00 98.12 308 VAL A CA 1
ATOM 2518 C C . VAL A 1 308 ? -28.395 -4.155 31.141 1.00 98.12 308 VAL A C 1
ATOM 2520 O O . VAL A 1 308 ? -29.295 -4.428 31.929 1.00 98.12 308 VAL A O 1
ATOM 2523 N N . MET A 1 309 ? -27.355 -4.952 30.927 1.00 98.25 309 MET A N 1
ATOM 2524 C CA . MET A 1 309 ? -26.955 -6.046 31.810 1.00 98.25 309 MET A CA 1
ATOM 2525 C C . MET A 1 309 ? -25.637 -5.631 32.458 1.00 98.25 309 MET A C 1
ATOM 2527 O O . MET A 1 309 ? -24.635 -5.505 31.763 1.00 98.25 309 MET A O 1
ATOM 2531 N N . ASN A 1 310 ? -25.650 -5.341 33.754 1.00 97.19 310 ASN A N 1
ATOM 2532 C CA . ASN A 1 310 ? -24.478 -4.908 34.509 1.00 97.19 310 ASN A CA 1
ATOM 2533 C C . ASN A 1 310 ? -24.021 -6.051 35.414 1.00 97.19 310 ASN A C 1
ATOM 2535 O O . ASN A 1 310 ? -24.836 -6.583 36.169 1.00 97.19 310 ASN A O 1
ATOM 2539 N N . ALA A 1 311 ? -22.745 -6.412 35.323 1.00 94.88 311 ALA A N 1
ATOM 2540 C CA . ALA A 1 311 ? -22.115 -7.442 36.141 1.00 94.88 311 ALA A CA 1
ATOM 2541 C C . ALA A 1 311 ? -21.052 -6.865 37.093 1.00 94.88 311 ALA A C 1
ATOM 2543 O O . ALA A 1 311 ? -20.410 -7.627 37.812 1.00 94.88 311 ALA A O 1
ATOM 2544 N N . ALA A 1 312 ? -20.869 -5.540 37.112 1.00 94.50 312 ALA A N 1
ATOM 2545 C CA . ALA A 1 312 ? -19.939 -4.882 38.014 1.00 94.50 312 ALA A CA 1
ATOM 2546 C C . ALA A 1 312 ? -20.341 -5.104 39.480 1.00 94.50 312 ALA A C 1
ATOM 2548 O O . ALA A 1 312 ? -21.514 -4.974 39.847 1.00 94.50 312 ALA A O 1
ATOM 2549 N N . ALA A 1 313 ? -19.343 -5.395 40.316 1.00 94.25 313 ALA A N 1
ATOM 2550 C CA . ALA A 1 313 ? -19.533 -5.731 41.722 1.00 94.25 313 ALA A CA 1
ATOM 2551 C C . ALA A 1 313 ? -20.321 -4.646 42.483 1.00 94.25 313 ALA A C 1
ATOM 2553 O O . ALA A 1 313 ? -19.945 -3.470 42.486 1.00 94.25 313 ALA A O 1
ATOM 2554 N N . GLY A 1 314 ? -21.405 -5.042 43.152 1.00 94.00 314 GLY A N 1
ATOM 2555 C CA . GLY A 1 314 ? -22.300 -4.144 43.891 1.00 94.00 314 GLY A CA 1
ATOM 2556 C C . GLY A 1 314 ? -23.279 -3.343 43.021 1.00 94.00 314 GLY A C 1
ATOM 2557 O O . GLY A 1 314 ? -23.954 -2.447 43.533 1.00 94.00 314 GLY A O 1
ATOM 2558 N N . GLN A 1 315 ? -23.358 -3.622 41.717 1.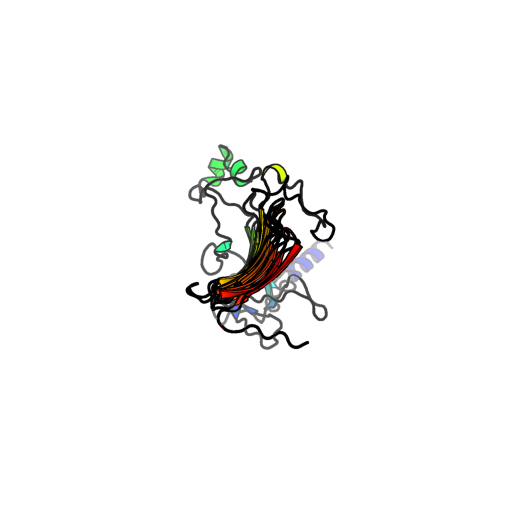00 94.19 315 GLN A N 1
ATOM 2559 C CA . GLN A 1 315 ? -24.307 -3.015 40.775 1.00 94.19 315 GLN A CA 1
ATOM 2560 C C . GLN A 1 315 ? -24.985 -4.050 39.864 1.00 94.19 315 GLN A C 1
ATOM 2562 O O . GLN A 1 315 ? -25.529 -3.684 38.815 1.00 94.19 315 GLN A O 1
ATOM 2567 N N . GLU A 1 316 ? -24.946 -5.323 40.248 1.00 97.12 316 GLU A N 1
ATOM 2568 C CA . GLU A 1 316 ? -25.392 -6.463 39.459 1.00 97.12 316 GLU A CA 1
ATOM 2569 C C . GLU A 1 316 ? -26.894 -6.375 39.172 1.00 97.12 316 GLU A C 1
ATOM 2571 O O . GLU A 1 316 ? -27.739 -6.526 40.062 1.00 97.12 316 GLU A O 1
ATOM 2576 N N . ARG A 1 317 ? -27.246 -6.111 37.908 1.00 96.81 317 ARG A N 1
ATOM 2577 C CA . ARG A 1 317 ? -28.643 -5.923 37.504 1.00 96.81 317 ARG A CA 1
ATOM 2578 C C . ARG A 1 317 ? -28.892 -6.148 36.022 1.00 96.81 317 ARG A C 1
ATOM 2580 O O . ARG A 1 317 ? -28.028 -5.896 35.184 1.00 96.81 317 ARG A O 1
ATOM 2587 N N . ILE A 1 318 ? -30.133 -6.495 35.697 1.00 97.94 318 ILE A N 1
ATOM 2588 C CA . ILE A 1 318 ? -30.680 -6.449 34.337 1.00 97.94 318 ILE A CA 1
ATOM 2589 C C . ILE A 1 318 ? -31.779 -5.390 34.321 1.00 97.94 318 ILE A C 1
ATOM 2591 O O . ILE A 1 318 ? -32.725 -5.472 35.101 1.00 97.94 318 ILE A O 1
ATOM 2595 N N . GLN A 1 319 ? -31.655 -4.381 33.462 1.00 97.62 319 GLN A N 1
ATOM 2596 C CA . GLN A 1 319 ? -32.543 -3.225 33.444 1.00 97.62 319 GLN A CA 1
ATOM 2597 C C . GLN A 1 319 ? -32.940 -2.836 32.019 1.00 97.62 319 GLN A C 1
ATOM 2599 O O . GLN A 1 319 ? -32.086 -2.728 31.145 1.00 97.62 319 GLN A O 1
ATOM 2604 N N . ALA A 1 320 ? -34.219 -2.538 31.805 1.00 97.88 320 ALA A N 1
ATOM 2605 C CA . ALA A 1 320 ? -34.719 -1.841 30.625 1.00 97.88 320 ALA A CA 1
ATOM 2606 C C . ALA A 1 320 ? -35.427 -0.552 31.056 1.00 97.88 320 ALA A C 1
ATOM 2608 O O . ALA A 1 320 ? -36.231 -0.568 31.990 1.00 97.88 320 ALA A O 1
ATOM 2609 N N . VAL A 1 321 ? -35.118 0.556 30.384 1.00 97.31 321 VAL A N 1
ATOM 2610 C CA . VAL A 1 321 ? -35.705 1.879 30.613 1.00 97.31 321 VAL A CA 1
ATOM 2611 C C . VAL A 1 321 ? -36.263 2.398 29.295 1.00 97.31 321 VAL A C 1
ATOM 2613 O O . VAL A 1 321 ? -35.528 2.502 28.311 1.00 97.31 321 VAL A O 1
ATOM 2616 N N . ASP A 1 322 ? -37.558 2.710 29.265 1.00 96.44 322 ASP A N 1
ATOM 2617 C CA . ASP A 1 322 ? -38.187 3.334 28.100 1.00 96.44 322 ASP A CA 1
ATOM 2618 C C . ASP A 1 322 ? -37.951 4.857 28.069 1.00 96.44 322 ASP A C 1
ATOM 2620 O O . ASP A 1 322 ? -37.401 5.460 28.990 1.00 96.44 322 ASP A O 1
ATOM 2624 N N . LYS A 1 323 ? -38.417 5.510 27.001 1.00 95.69 323 LYS A N 1
ATOM 2625 C CA . LYS A 1 323 ? -38.285 6.965 26.820 1.00 95.69 323 LYS A CA 1
ATOM 2626 C C . LYS A 1 323 ? -39.021 7.769 27.904 1.00 95.69 323 LYS A C 1
ATOM 2628 O O . LYS A 1 323 ? -38.650 8.903 28.195 1.00 95.69 323 LYS A O 1
ATOM 2633 N N . SER A 1 324 ? -40.091 7.210 28.455 1.00 94.19 324 SER A N 1
ATOM 2634 C CA . SER A 1 324 ? -40.948 7.836 29.462 1.00 94.19 324 SER A CA 1
ATOM 2635 C C . SER A 1 324 ? -40.455 7.595 30.894 1.00 94.19 324 SER A C 1
ATOM 2637 O O . SER A 1 324 ? -41.067 8.100 31.834 1.00 94.19 324 SER A O 1
ATOM 2639 N N . GLY A 1 325 ? -39.364 6.844 31.075 1.00 92.69 325 GLY A N 1
ATOM 2640 C CA . GLY A 1 325 ? -38.803 6.492 32.375 1.00 92.69 325 GLY A CA 1
ATOM 2641 C C . GLY A 1 325 ? -39.479 5.296 33.053 1.00 92.69 325 GLY A C 1
ATOM 2642 O O . GLY A 1 325 ? -39.247 5.073 34.242 1.00 92.69 325 GLY A O 1
ATOM 2643 N N . SER A 1 326 ? -40.307 4.524 32.342 1.00 95.81 326 SER A N 1
ATOM 2644 C CA . SER A 1 326 ? -40.772 3.222 32.833 1.00 95.81 326 SER A CA 1
ATOM 2645 C C . SER A 1 326 ? -39.583 2.264 32.912 1.00 95.81 326 SER A C 1
ATOM 2647 O O . SER A 1 326 ? -38.732 2.253 32.022 1.00 95.81 326 SER A O 1
ATOM 2649 N N . VAL A 1 327 ? -39.523 1.456 33.969 1.00 96.50 327 VAL A N 1
ATOM 2650 C CA . VAL A 1 327 ? -38.389 0.582 34.280 1.00 96.50 327 VAL A CA 1
ATOM 2651 C C . VAL A 1 327 ? -38.860 -0.849 34.505 1.00 96.50 327 VAL A C 1
ATOM 2653 O O . VAL A 1 327 ? -39.795 -1.087 35.269 1.00 96.50 327 VAL A O 1
ATOM 2656 N N . ILE A 1 328 ? -38.153 -1.798 33.896 1.00 96.94 328 ILE A N 1
ATOM 2657 C CA . ILE A 1 328 ? -38.150 -3.212 34.284 1.00 96.94 328 ILE A CA 1
ATOM 2658 C C . ILE A 1 328 ? -36.744 -3.510 34.800 1.00 96.94 328 ILE A C 1
ATOM 2660 O O . ILE A 1 328 ? -35.778 -3.317 34.067 1.00 96.94 328 ILE A O 1
ATOM 2664 N N . LEU A 1 329 ? -36.624 -3.921 36.060 1.00 97.06 329 LEU A N 1
ATOM 2665 C CA . LEU A 1 329 ? -35.354 -4.138 36.750 1.00 97.06 329 LEU A CA 1
ATOM 2666 C C . LEU A 1 329 ? -35.377 -5.486 37.475 1.00 97.06 329 LEU A C 1
ATOM 2668 O O . LEU A 1 329 ? -36.283 -5.746 38.260 1.00 97.06 329 LEU A O 1
ATOM 2672 N N . MET A 1 330 ? -34.357 -6.305 37.250 1.00 97.81 330 MET A N 1
ATOM 2673 C CA . MET A 1 330 ? -33.988 -7.438 38.095 1.00 97.81 330 MET A CA 1
ATOM 2674 C C . MET A 1 330 ? -32.694 -7.060 38.816 1.00 97.81 330 MET A C 1
ATOM 2676 O O . MET A 1 330 ? -31.673 -6.854 38.159 1.00 97.81 330 MET A O 1
ATOM 2680 N N . ASP A 1 331 ? -32.750 -6.916 40.137 1.00 96.19 331 ASP A N 1
ATOM 2681 C CA . ASP A 1 331 ? -31.647 -6.451 40.980 1.00 96.19 331 ASP A CA 1
ATOM 2682 C C . ASP A 1 331 ? -31.123 -7.618 41.824 1.00 96.19 331 ASP A C 1
ATOM 2684 O O . ASP A 1 331 ? -31.825 -8.136 42.699 1.00 96.19 331 ASP A O 1
ATOM 2688 N N . ALA A 1 332 ? -29.894 -8.051 41.546 1.00 95.69 332 ALA A N 1
ATOM 2689 C CA . ALA A 1 332 ? -29.280 -9.162 42.263 1.00 95.69 332 ALA A CA 1
ATOM 2690 C C . ALA A 1 332 ? -28.679 -8.732 43.612 1.00 95.69 332 ALA A C 1
ATOM 2692 O O . ALA A 1 332 ? -28.578 -9.561 44.512 1.00 95.69 332 ALA A O 1
ATOM 2693 N N . VAL A 1 333 ? -28.339 -7.449 43.779 1.00 95.12 333 VAL A N 1
ATOM 2694 C CA . VAL A 1 333 ? -27.796 -6.890 45.029 1.00 95.12 333 VAL A CA 1
ATOM 2695 C C . VAL A 1 333 ? -28.876 -6.861 46.104 1.00 95.12 333 VAL A C 1
ATOM 2697 O O . VAL A 1 333 ? -28.655 -7.274 47.241 1.00 95.12 333 VAL A O 1
ATOM 2700 N N . MET A 1 334 ? -30.065 -6.390 45.732 1.00 95.25 334 MET A N 1
ATOM 2701 C CA . MET A 1 334 ? -31.228 -6.321 46.618 1.00 95.25 334 MET A CA 1
ATOM 2702 C C . MET A 1 334 ? -32.050 -7.617 46.623 1.00 95.25 334 MET A C 1
ATOM 2704 O O . MET A 1 334 ? -32.894 -7.799 47.501 1.00 95.25 334 MET A O 1
ATOM 2708 N N . GLY A 1 335 ? -31.844 -8.497 45.637 1.00 94.94 335 GLY A N 1
ATOM 2709 C CA . GLY A 1 335 ? -32.582 -9.750 45.477 1.00 94.94 335 GLY A CA 1
ATOM 2710 C C . GLY A 1 335 ? -34.050 -9.556 45.086 1.00 94.94 335 GLY A C 1
ATOM 2711 O O . GLY A 1 335 ? -34.902 -10.336 45.510 1.00 94.94 335 GLY A O 1
ATOM 2712 N N . ASN A 1 336 ? -34.378 -8.507 44.323 1.00 95.75 336 ASN A N 1
ATOM 2713 C CA . ASN A 1 336 ? -35.760 -8.173 43.969 1.00 95.75 336 ASN A CA 1
ATOM 2714 C C . ASN A 1 336 ? -35.964 -7.911 42.467 1.00 95.75 336 ASN A C 1
ATOM 2716 O O . ASN A 1 336 ? -35.026 -7.743 41.689 1.00 95.75 336 ASN A O 1
ATOM 2720 N N . ILE A 1 337 ? -37.234 -7.896 42.056 1.00 96.12 337 ILE A N 1
ATOM 2721 C CA . ILE A 1 337 ? -37.658 -7.508 40.710 1.00 96.12 337 ILE A CA 1
ATOM 2722 C C . ILE A 1 337 ? -38.592 -6.308 40.849 1.00 96.12 337 ILE A C 1
ATOM 2724 O O . ILE A 1 337 ? -39.570 -6.355 41.595 1.00 96.12 337 ILE A O 1
ATOM 2728 N N . VAL A 1 338 ? -38.298 -5.231 40.125 1.00 94.56 338 VAL A N 1
ATOM 2729 C CA . VAL A 1 338 ? -39.065 -3.985 40.136 1.00 94.56 338 VAL A CA 1
ATOM 2730 C C . VAL A 1 338 ? -39.619 -3.722 38.741 1.00 94.56 338 VAL A C 1
ATOM 2732 O O . VAL A 1 338 ? -38.871 -3.590 37.775 1.00 94.56 338 VAL A O 1
ATOM 2735 N N . ILE A 1 339 ? -40.941 -3.580 38.646 1.00 95.38 339 ILE A N 1
ATOM 2736 C CA . ILE A 1 339 ? -41.627 -3.103 37.443 1.00 95.38 339 ILE A CA 1
ATOM 2737 C C . ILE A 1 339 ? -42.312 -1.788 37.796 1.00 95.38 339 ILE A C 1
ATOM 2739 O O . ILE A 1 339 ? -43.208 -1.745 38.639 1.00 95.38 339 ILE A O 1
ATOM 2743 N N . ARG A 1 340 ? -41.885 -0.700 37.158 1.00 94.31 340 ARG A N 1
ATOM 2744 C CA . ARG A 1 340 ? -42.435 0.642 37.352 1.00 94.31 340 ARG A CA 1
ATOM 2745 C C . ARG A 1 340 ? -42.881 1.189 36.008 1.00 94.31 340 ARG A C 1
ATOM 2747 O O . ARG A 1 340 ? -42.067 1.321 35.106 1.00 94.31 340 ARG A O 1
ATOM 2754 N N . SER A 1 341 ? -44.155 1.535 35.879 1.00 93.38 341 SER A N 1
ATOM 2755 C CA . SER A 1 341 ? -44.666 2.229 34.694 1.00 93.38 341 SER A CA 1
ATOM 2756 C C . SER A 1 341 ? -44.896 3.702 35.004 1.00 93.38 341 SER A C 1
ATOM 2758 O O . SER A 1 341 ? -45.302 4.047 36.112 1.00 93.38 341 SER A O 1
ATOM 2760 N N . SER A 1 342 ? -44.685 4.556 34.007 1.00 89.81 342 SER A N 1
ATOM 2761 C CA . SER A 1 342 ? -45.149 5.949 34.024 1.00 89.81 342 SER A CA 1
ATOM 2762 C C . SER A 1 342 ? -46.680 6.078 33.939 1.00 89.81 342 SER A C 1
ATOM 2764 O O . SER A 1 342 ? -47.212 7.156 34.191 1.00 89.81 342 SER A O 1
ATOM 2766 N N . ASN A 1 343 ? -47.395 4.997 33.601 1.00 91.25 343 ASN A N 1
ATOM 2767 C CA . ASN A 1 343 ? -48.852 4.978 33.478 1.00 91.25 343 ASN A CA 1
ATOM 2768 C C . ASN A 1 343 ? -49.478 3.755 34.173 1.00 91.25 343 ASN A C 1
ATOM 2770 O O . ASN A 1 343 ? -49.948 3.852 35.304 1.00 91.25 343 ASN A O 1
ATOM 2774 N N . LYS A 1 344 ? -49.471 2.586 33.519 1.00 88.75 344 LYS A N 1
ATOM 2775 C CA . LYS A 1 344 ? -50.122 1.363 34.009 1.00 88.75 344 LYS A CA 1
ATOM 2776 C C . LYS A 1 344 ? -49.221 0.151 33.801 1.00 88.75 344 LYS A C 1
ATOM 2778 O O . LYS A 1 344 ? -48.681 -0.042 32.716 1.00 88.75 344 LYS A O 1
ATOM 2783 N N . VAL A 1 345 ? -49.112 -0.691 34.827 1.00 89.94 345 VAL A N 1
ATOM 2784 C CA . VAL A 1 345 ? -48.536 -2.039 34.727 1.00 89.94 345 VAL A CA 1
ATOM 2785 C C . VAL A 1 345 ? -49.690 -3.037 34.622 1.00 89.94 345 VAL A C 1
ATOM 2787 O O . VAL A 1 345 ? -50.609 -3.007 35.439 1.00 89.94 345 VAL A O 1
ATOM 2790 N N . LEU A 1 346 ? -49.667 -3.899 33.607 1.00 88.12 346 LEU A N 1
ATOM 2791 C CA . LEU A 1 346 ? -50.600 -5.016 33.450 1.00 88.12 346 LEU A CA 1
ATOM 2792 C C . LEU A 1 346 ? -49.816 -6.317 33.621 1.00 88.12 346 LEU A C 1
ATOM 2794 O O . LEU A 1 346 ? -48.925 -6.598 32.826 1.00 88.12 346 LEU A O 1
ATOM 2798 N N . ILE A 1 347 ? -50.149 -7.093 34.650 1.00 86.62 347 ILE A N 1
ATOM 2799 C CA . ILE A 1 347 ? -49.621 -8.443 34.868 1.00 86.62 347 ILE A CA 1
ATOM 2800 C C . ILE A 1 347 ? -50.809 -9.378 34.658 1.00 86.62 347 ILE A C 1
ATOM 2802 O O . ILE A 1 347 ? -51.734 -9.371 35.469 1.00 86.62 347 ILE A O 1
ATOM 2806 N N . ASN A 1 348 ? -50.838 -10.088 33.530 1.00 81.12 348 ASN A N 1
ATOM 2807 C CA . ASN A 1 348 ? -51.878 -11.081 33.277 1.00 81.12 348 ASN A CA 1
ATOM 2808 C C . ASN A 1 348 ? -51.448 -12.396 33.955 1.00 81.12 348 ASN A C 1
ATOM 2810 O O . ASN A 1 348 ? -50.312 -12.808 33.704 1.00 81.12 348 ASN A O 1
ATOM 2814 N N . PRO A 1 349 ? -52.270 -12.986 34.840 1.00 63.94 349 PRO A N 1
ATOM 2815 C CA . PRO A 1 349 ? -51.947 -14.245 35.509 1.00 63.94 349 PRO A CA 1
ATOM 2816 C C . PRO A 1 349 ? -51.851 -15.440 34.555 1.00 63.94 349 PRO A C 1
ATOM 2818 O O . PRO A 1 349 ? -52.470 -15.395 33.464 1.00 63.94 349 PRO A O 1
#

Sequence (349 aa):
MIETQDRQHEERYKNRWYGKYRAFLRDNNDPERLGRCRLEIPAVLGTGKENWSDWAWPCFAYGGNEDIGVFLVPEEGASVWAEFEGGIVQYPIWSGVWLAKSNPGEQPEESKRLCSDPTCIDCEDKVEHKPDRRDDLEHKKHHSHPPYYCPRRKVLLKTETGHTIVLDDRDEEEFLKVIDRAGQILHMECRVKRDVQIGNARRRGTKDAEQGDQLDIDSDIKDQKARIEITDLCRQFVRWEAWKDKEKIHIQSCDKSRARWQKILIDTTKGKEKVHIWGLCGTQEILIDSTAGTEMIRLADKAGQVVVMNAAAGQERIQAVDKSGSVILMDAVMGNIVIRSSNKVLINP

Organism: NCBI:txid201089

Secondary structure (DSSP, 8-state):
-HHHHHHHHHHHHTT---S-EEEEEEE---TT-S--BEEE-TTTT-SSGGGBPS-BEE--SSB-STT-B---PPPTT-EEEEEEGGG-TTSEEEEEE---SSSSSPPPGGG-PEESS--STT-HHHHHTS--HHHHHHHGGG-SS-SEE-TTEEEEEE-TT--EEEEE-STT--EEEEE-TT--EEEEEEEEPGGGSGGGTT--TT--TTTT-S--TTTTEEEEEEEEEEE-TTS-EEEEEEETT--EEEEEEE-TTSSSEEEEEEE--TT--EEEEE-GGGSSEEEEE--TT--EEEEE-TTS-EEEEE-STT--EEEEE-TT--EEEEETTTTEEEEE-SS------

Radius of gyration: 33.16 Å; chains: 1; bounding box: 96×42×89 Å

pLDDT: mean 89.88, std 10.54, range [50.25, 98.5]